Protein AF-A0A7H8KMH0-F1 (afdb_monomer)

pLDDT: mean 89.19, std 10.98, range [30.97, 98.19]

Structure (mmCIF, N/CA/C/O backbone):
data_AF-A0A7H8KMH0-F1
#
_entry.id   AF-A0A7H8KMH0-F1
#
loop_
_atom_site.group_PDB
_atom_site.id
_atom_site.type_symbol
_atom_site.label_atom_id
_atom_site.label_alt_id
_atom_site.label_comp_id
_atom_site.label_asym_id
_atom_site.label_entity_id
_atom_site.label_seq_id
_atom_site.pdbx_PDB_ins_code
_atom_site.Cartn_x
_atom_site.Cartn_y
_atom_site.Cartn_z
_atom_site.occupancy
_atom_site.B_iso_or_equiv
_atom_site.auth_seq_id
_atom_site.auth_comp_id
_atom_site.auth_asym_id
_atom_site.auth_atom_id
_atom_site.pdbx_PDB_model_num
ATOM 1 N N . MET A 1 1 ? -1.487 16.759 5.650 1.00 34.56 1 MET A N 1
ATOM 2 C CA . MET A 1 1 ? -1.874 15.356 5.926 1.00 34.56 1 MET A CA 1
ATOM 3 C C . MET A 1 1 ? -0.840 14.765 6.871 1.00 34.56 1 MET A C 1
ATOM 5 O O . MET A 1 1 ? 0.341 14.900 6.591 1.00 34.56 1 MET A O 1
ATOM 9 N N . THR A 1 2 ? -1.243 14.206 8.014 1.00 30.97 2 THR A N 1
ATOM 10 C CA . THR A 1 2 ? -0.294 13.802 9.066 1.00 30.97 2 THR A CA 1
ATOM 11 C C . THR A 1 2 ? 0.371 12.455 8.751 1.00 30.97 2 THR A C 1
ATOM 13 O O . THR A 1 2 ? -0.238 11.405 8.922 1.00 30.97 2 THR A O 1
ATOM 16 N N . VAL A 1 3 ? 1.571 12.529 8.169 1.00 46.72 3 VAL A N 1
ATOM 17 C CA . VAL A 1 3 ? 2.891 11.980 8.568 1.00 46.72 3 VAL A CA 1
ATOM 18 C C . VAL A 1 3 ? 2.982 10.603 9.256 1.00 46.72 3 VAL A C 1
ATOM 20 O O . VAL A 1 3 ? 3.969 10.344 9.879 1.00 46.72 3 VAL A O 1
ATOM 23 N N . ALA A 1 4 ? 2.009 9.711 9.213 1.00 51.84 4 ALA A N 1
ATOM 24 C CA . ALA A 1 4 ? 2.039 8.291 9.630 1.00 51.84 4 ALA A CA 1
ATOM 25 C C . ALA A 1 4 ? 0.595 8.044 9.962 1.00 51.84 4 ALA A C 1
ATOM 27 O O . ALA A 1 4 ? 0.084 8.704 10.863 1.00 51.84 4 ALA A O 1
ATOM 28 N N . GLN A 1 5 ? -0.091 7.183 9.214 1.00 68.06 5 GLN A N 1
ATOM 29 C CA . GLN A 1 5 ? -1.506 6.982 9.479 1.00 68.06 5 GLN A CA 1
ATOM 30 C C . GLN A 1 5 ? -1.624 6.406 10.896 1.00 68.06 5 GLN A C 1
ATOM 32 O O . GLN A 1 5 ? -1.230 5.256 11.099 1.00 68.06 5 GLN A O 1
ATOM 37 N N . PRO A 1 6 ? -2.119 7.174 11.889 1.00 79.50 6 PRO A N 1
ATOM 38 C CA . PRO A 1 6 ? -2.219 6.655 13.239 1.00 79.50 6 PRO A CA 1
ATOM 39 C C . PRO A 1 6 ? -3.122 5.429 13.200 1.00 79.50 6 PRO A C 1
ATOM 41 O O . PRO A 1 6 ? -4.088 5.408 12.428 1.00 79.50 6 PRO A O 1
ATOM 44 N N . VAL A 1 7 ? -2.846 4.437 14.048 1.00 87.69 7 VAL A N 1
ATOM 45 C CA . VAL A 1 7 ? -3.625 3.190 14.111 1.00 87.69 7 VAL A CA 1
ATOM 46 C C . VAL A 1 7 ? -5.135 3.444 14.092 1.00 87.69 7 VAL A C 1
ATOM 48 O O . VAL A 1 7 ? -5.866 2.798 13.347 1.00 87.69 7 VAL A O 1
ATOM 51 N N . GLY A 1 8 ? -5.596 4.470 14.813 1.00 90.19 8 GLY A N 1
ATOM 52 C CA . GLY A 1 8 ? -7.000 4.865 14.852 1.00 90.19 8 GLY A CA 1
ATOM 53 C C . GLY A 1 8 ? -7.567 5.357 13.515 1.00 90.19 8 GLY A C 1
ATOM 54 O O . GLY A 1 8 ? -8.682 4.988 13.149 1.00 90.19 8 GLY A O 1
ATOM 55 N N . VAL A 1 9 ? -6.798 6.128 12.739 1.00 89.88 9 VAL A N 1
ATOM 56 C CA . VAL A 1 9 ? -7.220 6.619 11.414 1.00 89.88 9 VAL A CA 1
ATOM 57 C C . VAL A 1 9 ? -7.298 5.470 10.415 1.00 89.88 9 VAL A C 1
ATOM 59 O O . VAL A 1 9 ? -8.208 5.443 9.585 1.00 89.88 9 VAL A O 1
ATOM 62 N N . TRP A 1 10 ? -6.362 4.523 10.487 1.00 93.25 10 TRP A N 1
ATOM 63 C CA . TRP A 1 10 ? -6.396 3.325 9.653 1.00 93.25 10 TRP A CA 1
ATOM 64 C C . TRP A 1 10 ? -7.580 2.422 10.009 1.00 93.25 10 TRP A C 1
ATOM 66 O O . TRP A 1 10 ? -8.384 2.112 9.132 1.00 93.25 10 TRP A O 1
ATOM 76 N N . LEU A 1 11 ? -7.781 2.110 11.293 1.00 95.25 11 LEU A N 1
ATOM 77 C CA . LEU A 1 11 ? -8.931 1.326 11.755 1.00 95.25 11 LEU A CA 1
ATOM 78 C C . LEU A 1 11 ? -10.268 1.974 11.368 1.00 95.25 11 LEU A C 1
ATOM 80 O O . LEU A 1 11 ? -11.196 1.279 10.955 1.00 95.25 11 LEU A O 1
ATOM 84 N N . ALA A 1 12 ? -10.364 3.305 11.424 1.00 94.94 12 ALA A N 1
ATOM 85 C CA . ALA A 1 12 ? -11.552 4.023 10.976 1.00 94.94 12 ALA A CA 1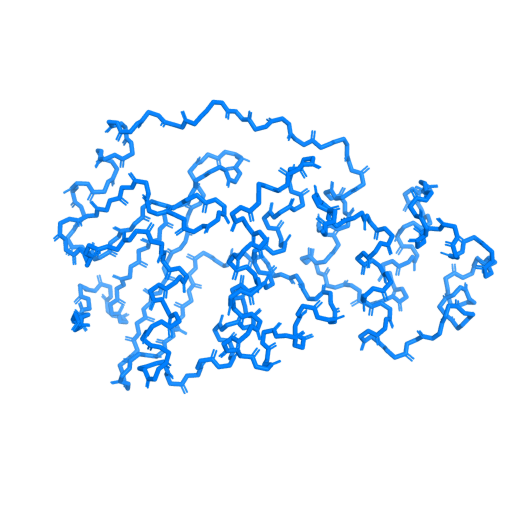
ATOM 86 C C . ALA A 1 12 ? -11.800 3.884 9.464 1.00 94.94 12 ALA A C 1
ATOM 88 O O . ALA A 1 12 ? -12.960 3.853 9.046 1.00 94.94 12 ALA A O 1
ATOM 89 N N . ALA A 1 13 ? -10.741 3.840 8.648 1.00 94.81 13 ALA A N 1
ATOM 90 C CA . ALA A 1 13 ? -10.837 3.613 7.206 1.00 94.81 13 ALA A CA 1
ATOM 91 C C . ALA A 1 13 ? -11.287 2.177 6.905 1.00 94.81 13 ALA A C 1
ATOM 93 O O . ALA A 1 13 ? -12.264 1.993 6.181 1.00 94.81 13 ALA A O 1
ATOM 94 N N . VAL A 1 14 ? -10.669 1.179 7.545 1.00 96.69 14 VAL A N 1
ATOM 95 C CA . VAL A 1 14 ? -11.042 -0.236 7.385 1.00 96.69 14 VAL A CA 1
ATOM 96 C C . VAL A 1 14 ? -12.486 -0.482 7.816 1.00 96.69 14 VAL A C 1
ATOM 98 O O . VAL A 1 14 ? -13.268 -1.065 7.069 1.00 96.69 14 VAL A O 1
ATOM 101 N N . ARG A 1 15 ? -12.899 0.044 8.977 1.00 97.19 15 ARG A N 1
ATOM 102 C CA . ARG A 1 15 ? -14.290 -0.056 9.443 1.00 97.19 15 ARG A CA 1
ATOM 103 C C . ARG A 1 15 ? -15.278 0.511 8.420 1.00 97.19 15 ARG A C 1
ATOM 105 O O . ARG A 1 15 ? -16.332 -0.081 8.193 1.00 97.19 15 ARG A O 1
ATOM 112 N N . ARG A 1 16 ? -14.963 1.675 7.840 1.00 96.12 16 ARG A N 1
ATOM 113 C CA . ARG A 1 16 ? -15.795 2.303 6.803 1.00 96.12 16 ARG A CA 1
ATOM 114 C C . ARG A 1 16 ? -15.836 1.458 5.532 1.00 96.12 16 ARG A C 1
ATOM 116 O O . ARG A 1 16 ? -16.923 1.273 4.999 1.00 96.12 16 ARG A O 1
ATOM 123 N N . GLY A 1 17 ? -14.700 0.904 5.105 1.00 94.00 17 GLY A N 1
ATOM 124 C CA . GLY A 1 17 ? -14.623 -0.041 3.988 1.00 94.00 17 GLY A CA 1
ATOM 125 C C . GLY A 1 17 ? -15.471 -1.298 4.207 1.00 94.00 17 GLY A C 1
ATOM 126 O O . GLY A 1 17 ? -16.116 -1.768 3.279 1.00 94.00 17 GLY A O 1
ATOM 127 N N . ALA A 1 18 ? -15.562 -1.775 5.451 1.00 94.19 18 ALA A N 1
ATOM 128 C CA . ALA A 1 18 ? -16.422 -2.891 5.847 1.00 94.19 18 ALA A CA 1
ATOM 129 C C . ALA A 1 18 ? -17.912 -2.514 6.026 1.00 94.19 18 ALA A C 1
ATOM 131 O O . ALA A 1 18 ? -18.717 -3.350 6.436 1.00 94.19 18 ALA A O 1
ATOM 132 N N . GLY A 1 19 ? -18.301 -1.253 5.792 1.00 95.56 19 GLY A N 1
ATOM 133 C CA . GLY A 1 19 ? -19.686 -0.790 5.943 1.00 95.56 19 GLY A CA 1
ATOM 134 C C . GLY A 1 19 ? -20.203 -0.780 7.389 1.00 95.56 19 GLY A C 1
ATOM 135 O O . GLY A 1 19 ? -21.412 -0.742 7.621 1.00 95.56 19 GLY A O 1
ATOM 136 N N . LEU A 1 20 ? -19.315 -0.820 8.388 1.00 96.69 20 LEU A N 1
ATOM 137 C CA . LEU A 1 20 ? -19.701 -0.889 9.797 1.00 96.69 20 LEU A CA 1
ATOM 138 C C . LEU A 1 20 ? -19.800 0.506 10.422 1.00 96.69 20 LEU A C 1
ATOM 140 O O . LEU A 1 20 ? -18.916 1.351 10.271 1.00 96.69 20 LEU A O 1
ATOM 144 N N . THR A 1 21 ? -20.835 0.744 11.226 1.00 97.19 21 THR A N 1
ATOM 145 C CA . THR A 1 21 ? -20.868 1.908 12.126 1.00 97.19 21 THR A CA 1
ATOM 146 C C . THR A 1 21 ? -20.001 1.649 13.362 1.00 97.19 21 THR A C 1
ATOM 148 O O . THR A 1 21 ? -19.762 0.495 13.727 1.00 97.19 21 THR A O 1
ATOM 151 N N . GLN A 1 22 ? -19.551 2.706 14.050 1.00 96.88 22 GLN A N 1
ATOM 152 C CA . GLN A 1 22 ? -18.791 2.557 15.303 1.00 96.88 22 GLN A CA 1
ATOM 153 C C . GLN A 1 22 ? -19.575 1.752 16.352 1.00 96.88 22 GLN A C 1
ATOM 155 O O . GLN A 1 22 ? -19.010 0.898 17.028 1.00 96.88 22 GLN A O 1
ATOM 160 N N . THR A 1 23 ? -20.888 1.973 16.461 1.00 97.56 23 THR A N 1
ATOM 161 C CA . THR A 1 23 ? -21.750 1.256 17.412 1.00 97.56 23 THR A CA 1
ATOM 162 C C . THR A 1 23 ? -21.847 -0.232 17.095 1.00 97.56 23 THR A C 1
ATOM 164 O O . THR A 1 23 ? -21.722 -1.058 17.999 1.00 97.56 23 THR A O 1
ATOM 167 N N . VAL A 1 24 ? -22.036 -0.592 15.820 1.00 98.00 24 VAL A N 1
ATOM 168 C CA . VAL A 1 24 ? -22.098 -2.000 15.402 1.00 98.00 24 VAL A CA 1
ATOM 169 C C . VAL A 1 24 ? -20.754 -2.688 15.634 1.00 98.00 24 VAL A C 1
ATOM 171 O O . VAL A 1 24 ? -20.733 -3.785 16.192 1.00 98.00 24 VAL A O 1
ATOM 174 N N . ALA A 1 25 ? -19.650 -2.037 15.265 1.00 97.69 25 ALA A N 1
ATOM 175 C CA . ALA A 1 25 ? -18.310 -2.579 15.445 1.00 97.69 25 ALA A CA 1
ATOM 176 C C . ALA A 1 25 ? -17.961 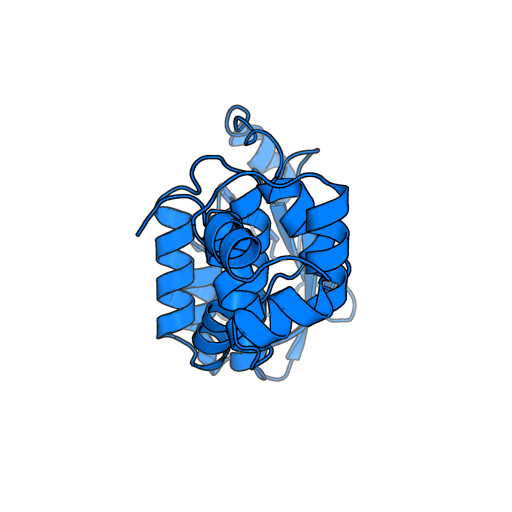-2.767 16.934 1.00 97.69 25 ALA A C 1
ATOM 178 O O . ALA A 1 25 ? -17.551 -3.853 17.336 1.00 97.69 25 ALA A O 1
ATOM 179 N N . ALA A 1 26 ? -18.243 -1.769 17.781 1.00 97.88 26 ALA A N 1
ATOM 180 C CA . ALA A 1 26 ? -18.041 -1.852 19.228 1.00 97.88 26 ALA A CA 1
ATOM 181 C C . ALA A 1 26 ? -18.820 -3.013 19.863 1.00 97.88 26 ALA A C 1
ATOM 183 O O . ALA A 1 26 ? -18.256 -3.795 20.628 1.00 97.88 26 ALA A O 1
ATOM 184 N N . ARG A 1 27 ? -20.100 -3.166 19.493 1.00 98.06 27 ARG A N 1
ATOM 185 C CA . ARG A 1 27 ? -20.947 -4.265 19.972 1.00 98.06 27 ARG A CA 1
ATOM 186 C C . ARG A 1 27 ? -20.375 -5.627 19.581 1.00 98.06 27 ARG A C 1
ATOM 188 O O . ARG A 1 27 ? -20.293 -6.500 20.437 1.00 98.06 27 ARG A O 1
ATOM 195 N N . ARG A 1 28 ? -19.961 -5.806 18.320 1.00 98.06 28 ARG A N 1
ATOM 196 C CA . ARG A 1 28 ? -19.343 -7.061 17.847 1.00 98.06 28 ARG A CA 1
ATOM 197 C C . ARG A 1 28 ? -18.015 -7.342 18.552 1.00 98.06 28 ARG A C 1
ATOM 199 O O . ARG A 1 28 ? -17.754 -8.478 18.921 1.00 98.06 28 ARG A O 1
ATOM 206 N N . ALA A 1 29 ? -17.230 -6.300 18.824 1.00 96.81 29 ALA A N 1
ATOM 207 C CA . ALA A 1 29 ? -15.966 -6.415 19.549 1.00 96.81 29 ALA A CA 1
ATOM 208 C C . ALA A 1 29 ? -16.168 -6.595 21.060 1.00 96.81 29 ALA A C 1
ATOM 210 O O . ALA A 1 29 ? -15.191 -6.748 21.790 1.00 96.81 29 ALA A O 1
ATOM 211 N N . GLY A 1 30 ? -17.414 -6.547 21.549 1.00 97.44 30 GLY A N 1
ATOM 212 C CA . GLY A 1 30 ? -17.763 -6.594 22.965 1.00 97.44 30 GLY A CA 1
ATOM 213 C C . GLY A 1 30 ? -17.027 -5.538 23.792 1.00 97.44 30 GLY A C 1
ATOM 214 O O . GLY A 1 30 ? -16.473 -5.863 24.847 1.00 97.44 30 GLY A O 1
ATOM 215 N N . ILE A 1 31 ? -16.995 -4.301 23.284 1.00 97.44 31 ILE A N 1
ATOM 216 C CA . ILE A 1 31 ? -16.507 -3.095 23.965 1.00 97.44 31 ILE A CA 1
ATOM 217 C C . ILE A 1 31 ? -17.549 -1.972 23.868 1.00 97.44 31 ILE A C 1
ATOM 219 O O . ILE A 1 31 ? -18.501 -2.042 23.093 1.00 97.44 31 ILE A O 1
ATOM 223 N N . THR A 1 32 ? -17.383 -0.905 24.650 1.00 97.31 32 THR A N 1
ATOM 224 C CA . THR A 1 32 ? -18.293 0.249 24.585 1.00 97.31 32 THR A CA 1
ATOM 225 C C . THR A 1 32 ? -18.033 1.093 23.335 1.00 97.31 32 THR A C 1
ATOM 227 O O . THR A 1 32 ? -16.900 1.187 22.861 1.00 97.31 32 THR A O 1
ATOM 230 N N . SER A 1 33 ? -19.054 1.787 22.821 1.00 96.38 33 SER A N 1
ATOM 231 C CA . SER A 1 33 ? -18.876 2.719 21.693 1.00 96.38 33 SER A CA 1
ATOM 232 C C . SER A 1 33 ? -17.874 3.835 22.013 1.00 96.38 33 SER A C 1
ATOM 234 O O . SER A 1 33 ? -17.102 4.228 21.145 1.00 96.38 33 SER A O 1
ATOM 236 N N . ARG A 1 34 ? -17.807 4.279 23.279 1.00 96.38 34 ARG A N 1
ATOM 237 C CA . ARG A 1 34 ? -16.789 5.228 23.760 1.00 96.38 34 ARG A CA 1
ATOM 238 C C . ARG A 1 34 ? -15.374 4.646 23.679 1.00 96.38 34 ARG A C 1
ATOM 240 O O . ARG A 1 34 ? -14.451 5.369 23.319 1.00 96.38 34 ARG A O 1
ATOM 247 N N . ALA A 1 35 ? -15.195 3.365 24.010 1.00 95.19 35 ALA A N 1
ATOM 248 C CA . ALA A 1 35 ? -13.904 2.693 23.873 1.00 95.19 35 ALA A CA 1
ATOM 249 C C . ALA A 1 35 ? -13.491 2.587 22.397 1.00 95.19 35 ALA A C 1
ATOM 251 O O . ALA A 1 35 ? -12.362 2.932 22.067 1.00 95.19 35 ALA A O 1
ATOM 252 N N . TRP A 1 36 ? -14.415 2.213 21.506 1.00 97.00 36 TRP A N 1
ATOM 253 C CA . TRP A 1 36 ? -14.159 2.185 20.062 1.00 97.00 36 TRP A CA 1
ATOM 254 C C . TRP A 1 36 ? -13.770 3.565 19.511 1.00 97.00 36 TRP A C 1
ATOM 256 O O . TRP A 1 36 ? -12.759 3.705 18.829 1.00 97.00 36 TRP A O 1
ATOM 266 N N . GLN A 1 37 ? -14.532 4.607 19.853 1.00 95.75 37 GLN A N 1
ATOM 267 C CA . GLN A 1 37 ? -14.236 5.980 19.439 1.00 95.75 37 GLN A CA 1
ATOM 268 C C . GLN A 1 37 ? -12.862 6.445 19.940 1.00 95.75 37 GLN A C 1
ATOM 270 O O . GLN A 1 37 ? -12.133 7.106 19.207 1.00 95.75 37 GLN A O 1
ATOM 275 N N . ALA A 1 38 ? -12.487 6.085 21.172 1.00 94.50 38 ALA A N 1
ATOM 276 C CA . ALA A 1 38 ? -11.173 6.412 21.715 1.00 94.50 38 ALA A CA 1
ATOM 277 C C . ALA A 1 38 ? -10.037 5.739 20.927 1.00 94.50 38 ALA A C 1
ATOM 279 O O . ALA A 1 38 ? -9.017 6.384 20.693 1.00 94.50 38 ALA A O 1
ATOM 280 N N . ILE A 1 39 ? -10.222 4.487 20.490 1.00 94.44 39 ILE A N 1
ATOM 281 C CA . ILE A 1 39 ? -9.262 3.776 19.631 1.00 94.44 39 ILE A CA 1
ATOM 282 C C . ILE A 1 39 ? -9.102 4.504 18.294 1.00 94.44 39 ILE A C 1
ATOM 284 O O . ILE A 1 39 ? -7.980 4.799 17.892 1.00 94.44 39 ILE A O 1
ATOM 288 N N . GLU A 1 40 ? -10.207 4.863 17.631 1.00 94.75 40 GLU A N 1
ATOM 289 C CA . GLU A 1 40 ? -10.154 5.614 16.364 1.00 94.75 40 GLU A CA 1
ATOM 290 C C . GLU A 1 40 ? -9.526 7.007 16.522 1.00 94.75 40 GLU A C 1
ATOM 292 O O . GLU A 1 40 ? -8.865 7.493 15.607 1.00 94.75 40 GLU A O 1
ATOM 297 N N . ALA A 1 41 ? -9.661 7.623 17.698 1.00 91.50 41 ALA A N 1
ATOM 298 C CA . ALA A 1 41 ? -8.996 8.877 18.050 1.00 91.50 41 ALA A CA 1
ATOM 299 C C . ALA A 1 41 ? -7.502 8.712 18.407 1.00 91.50 41 ALA A C 1
ATOM 301 O O . ALA A 1 41 ? -6.845 9.694 18.742 1.00 91.50 41 ALA A O 1
ATOM 302 N N . GLY A 1 42 ? -6.958 7.491 18.351 1.00 88.38 42 GLY A N 1
ATOM 303 C CA . GLY A 1 42 ? -5.540 7.209 18.582 1.00 88.38 42 GLY A CA 1
ATOM 304 C C . GLY A 1 42 ? -5.173 6.891 20.031 1.00 88.38 42 GLY A C 1
ATOM 305 O O . GLY A 1 42 ? -3.988 6.827 20.355 1.00 88.38 42 GLY A O 1
ATOM 306 N N . ARG A 1 43 ? -6.148 6.666 20.924 1.00 90.25 43 ARG A N 1
ATOM 307 C CA . ARG A 1 43 ? -5.832 6.157 22.265 1.00 90.25 43 ARG A CA 1
ATOM 308 C C . ARG A 1 43 ? -5.358 4.716 22.170 1.00 90.25 43 ARG A C 1
ATOM 310 O O . ARG A 1 43 ? -5.998 3.889 21.523 1.00 90.25 43 ARG A O 1
ATOM 317 N N . GLN A 1 44 ? -4.270 4.419 22.872 1.00 87.19 44 GLN A N 1
ATOM 318 C CA . GLN A 1 44 ? -3.751 3.062 22.951 1.00 87.19 44 GLN A CA 1
ATOM 319 C C . GLN A 1 44 ? -4.786 2.108 23.553 1.00 87.19 44 GLN A C 1
ATOM 321 O O . GLN A 1 44 ? -5.507 2.446 24.497 1.00 87.19 44 GLN A O 1
ATOM 326 N N . ALA A 1 45 ? -4.834 0.903 22.997 1.00 90.31 45 ALA A N 1
ATOM 327 C CA . ALA A 1 45 ? -5.654 -0.196 23.473 1.00 90.31 45 ALA A CA 1
ATOM 328 C C . ALA A 1 45 ? -4.772 -1.393 23.818 1.00 90.31 45 ALA A C 1
ATOM 330 O O . ALA A 1 45 ? -3.675 -1.551 23.288 1.00 90.31 45 ALA A O 1
ATOM 331 N N . SER A 1 46 ? -5.266 -2.253 24.708 1.00 91.88 46 SER A N 1
ATOM 332 C CA . SER A 1 46 ? -4.555 -3.483 25.045 1.00 91.88 46 SER A CA 1
ATOM 333 C C . SER A 1 46 ? -4.476 -4.430 23.837 1.00 91.88 46 SER A C 1
ATOM 335 O O . SER A 1 46 ? -5.416 -4.458 23.034 1.00 91.88 46 SER A O 1
ATOM 337 N N . PRO A 1 47 ? -3.439 -5.286 23.740 1.00 91.75 47 PRO A N 1
ATOM 338 C CA . PRO A 1 47 ? -3.320 -6.272 22.661 1.00 91.75 47 PRO A CA 1
ATOM 339 C C . PRO A 1 47 ? -4.563 -7.159 22.514 1.00 91.75 47 PRO A C 1
ATOM 341 O O . PRO A 1 47 ? -5.035 -7.403 21.410 1.00 91.75 47 PRO A O 1
ATOM 344 N N . ARG A 1 48 ? -5.173 -7.559 23.639 1.00 93.75 48 ARG A N 1
ATOM 345 C CA . ARG A 1 48 ? -6.428 -8.327 23.645 1.00 93.75 48 ARG A CA 1
ATOM 346 C C . ARG A 1 48 ? -7.591 -7.559 23.012 1.00 93.75 48 ARG A C 1
ATOM 348 O O . ARG A 1 48 ? -8.426 -8.157 22.345 1.00 93.75 48 ARG A O 1
ATOM 355 N N . THR A 1 49 ? -7.673 -6.248 23.234 1.00 95.25 49 THR A N 1
ATOM 356 C CA . THR A 1 49 ? -8.700 -5.409 22.600 1.00 95.25 49 THR A CA 1
ATOM 357 C C . THR A 1 49 ? -8.444 -5.287 21.101 1.00 95.25 49 THR A C 1
ATOM 359 O O . THR A 1 49 ? -9.381 -5.428 20.324 1.00 95.25 49 THR A O 1
ATOM 362 N N . LEU A 1 50 ? -7.187 -5.087 20.692 1.00 94.25 50 LEU A N 1
ATOM 363 C CA . LEU A 1 50 ? -6.814 -5.005 19.278 1.00 94.25 50 LEU A CA 1
ATOM 364 C C . LEU A 1 50 ? -7.064 -6.318 18.524 1.00 94.25 50 LEU A C 1
ATOM 366 O O . LEU A 1 50 ? -7.537 -6.266 17.395 1.00 94.25 50 LEU A O 1
ATOM 370 N N . ALA A 1 51 ? -6.854 -7.476 19.155 1.00 95.12 51 ALA A N 1
ATOM 371 C CA . ALA A 1 51 ? -7.199 -8.774 18.571 1.00 95.12 51 ALA A CA 1
ATOM 372 C C . ALA A 1 51 ? -8.707 -8.893 18.274 1.00 95.12 51 ALA A C 1
ATOM 374 O O . ALA A 1 51 ? -9.093 -9.238 17.164 1.00 95.12 51 ALA A O 1
ATOM 375 N N . ARG A 1 52 ? -9.572 -8.496 19.219 1.00 96.56 52 ARG A N 1
ATOM 376 C CA . ARG A 1 52 ? -11.036 -8.482 19.008 1.00 96.56 52 ARG A CA 1
ATOM 377 C C . ARG A 1 52 ? -11.452 -7.494 17.918 1.00 96.56 52 ARG A C 1
ATOM 379 O O . ARG A 1 52 ? -12.384 -7.755 17.169 1.00 96.56 52 ARG A O 1
ATOM 386 N N . VAL A 1 53 ? -10.783 -6.341 17.839 1.00 96.06 53 VAL A N 1
ATOM 387 C CA . VAL A 1 53 ? -11.002 -5.370 16.756 1.00 96.06 53 VAL A CA 1
ATOM 388 C C . VAL A 1 53 ? -10.614 -5.979 15.408 1.00 96.06 53 VAL A C 1
ATOM 390 O O . VAL A 1 53 ? -11.376 -5.839 14.457 1.00 96.06 53 VAL A O 1
ATOM 393 N N . ALA A 1 54 ? -9.479 -6.677 15.338 1.00 96.12 54 ALA A N 1
ATOM 394 C CA . ALA A 1 54 ? -9.021 -7.343 14.125 1.00 96.12 54 ALA A CA 1
ATOM 395 C C . ALA A 1 54 ? -10.016 -8.406 13.635 1.00 96.12 54 ALA A C 1
ATOM 397 O O . ALA A 1 54 ? -10.374 -8.406 12.463 1.00 96.12 54 ALA A O 1
ATOM 398 N N . GLU A 1 55 ? -10.527 -9.241 14.543 1.00 96.56 55 GLU A N 1
ATOM 399 C CA . GLU A 1 55 ? -11.557 -10.245 14.238 1.00 96.56 55 GLU A CA 1
ATOM 400 C C . GLU A 1 55 ? -12.850 -9.607 13.705 1.00 96.56 55 GLU A C 1
ATOM 402 O O . GLU A 1 55 ? -13.425 -10.064 12.724 1.00 96.56 55 GLU A O 1
ATOM 407 N N . VAL A 1 56 ? -13.316 -8.517 14.323 1.00 97.00 56 VAL A N 1
ATOM 408 C CA . VAL A 1 56 ? -14.567 -7.846 13.921 1.00 97.00 56 VAL A CA 1
ATOM 409 C C . VAL A 1 56 ? -14.475 -7.163 12.566 1.00 97.00 56 VAL A C 1
ATOM 411 O O . VAL A 1 56 ? -15.488 -7.038 11.874 1.00 97.00 56 VAL A O 1
ATOM 414 N N . LEU A 1 57 ? -13.285 -6.675 12.230 1.00 96.56 57 LEU A N 1
ATOM 415 C CA . LEU A 1 57 ? -12.994 -6.057 10.944 1.00 96.56 57 LEU A CA 1
ATOM 416 C C . LEU A 1 57 ? -12.597 -7.079 9.875 1.00 96.56 57 LEU A C 1
ATOM 418 O O . LEU A 1 57 ? -12.336 -6.657 8.754 1.00 96.56 57 LEU A O 1
ATOM 422 N N . ASP A 1 58 ? -12.568 -8.372 10.218 1.00 95.81 58 ASP A N 1
ATOM 423 C CA . ASP A 1 58 ? -12.153 -9.464 9.334 1.00 95.81 58 ASP A CA 1
ATOM 424 C C . ASP A 1 58 ? -10.791 -9.182 8.679 1.00 95.81 58 ASP A C 1
ATOM 426 O O . ASP A 1 58 ? -10.614 -9.248 7.463 1.00 95.81 58 ASP A O 1
ATOM 430 N N . LEU A 1 59 ? -9.825 -8.752 9.501 1.00 96.62 59 LEU A N 1
ATOM 431 C CA . LEU A 1 59 ? -8.497 -8.401 9.011 1.00 96.62 59 LEU A CA 1
ATOM 432 C C . LEU A 1 59 ? -7.763 -9.648 8.517 1.00 96.62 59 LEU A C 1
ATOM 434 O O . LEU A 1 59 ? -7.533 -10.589 9.278 1.00 96.62 59 LEU A O 1
ATOM 438 N N . ASP A 1 60 ? -7.303 -9.601 7.269 1.00 95.12 60 ASP A N 1
ATOM 439 C CA . ASP A 1 60 ? -6.397 -10.610 6.737 1.00 95.12 60 ASP A CA 1
ATOM 440 C C . ASP A 1 60 ? -5.016 -10.571 7.423 1.00 95.12 60 ASP A C 1
ATOM 442 O O . ASP A 1 60 ? -4.679 -9.685 8.218 1.00 95.12 60 ASP A O 1
ATOM 44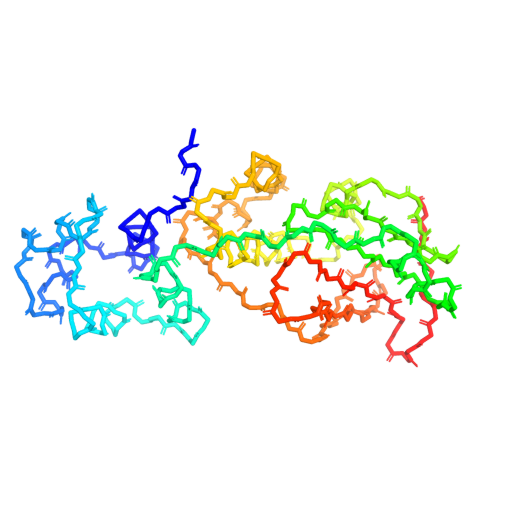6 N N . ALA A 1 61 ? -4.172 -11.549 7.096 1.00 94.00 61 ALA A N 1
ATOM 447 C CA . ALA A 1 61 ? -2.853 -11.675 7.702 1.00 94.00 61 ALA A CA 1
ATOM 448 C C . ALA A 1 61 ? -1.945 -10.447 7.463 1.00 94.00 61 ALA A C 1
ATOM 450 O O . ALA A 1 61 ? -1.144 -10.108 8.340 1.00 94.00 61 ALA A O 1
ATOM 451 N N . ALA A 1 62 ? -2.057 -9.773 6.312 1.00 93.88 62 ALA A N 1
ATOM 452 C CA . ALA A 1 62 ? -1.268 -8.579 6.004 1.00 93.88 62 ALA A CA 1
ATOM 453 C C . ALA A 1 62 ? -1.752 -7.378 6.831 1.00 93.88 62 ALA A C 1
ATOM 455 O O . ALA A 1 62 ? -0.943 -6.659 7.427 1.00 93.88 62 ALA A O 1
ATOM 456 N N . ALA A 1 63 ? -3.068 -7.207 6.954 1.00 95.44 63 ALA A N 1
ATOM 457 C CA . ALA A 1 63 ? -3.696 -6.187 7.780 1.00 95.44 63 ALA A CA 1
ATOM 458 C C . ALA A 1 63 ? -3.423 -6.399 9.279 1.00 95.44 63 ALA A C 1
ATOM 460 O O . ALA A 1 63 ? -3.155 -5.431 9.991 1.00 95.44 63 ALA A O 1
ATOM 461 N N . VAL A 1 64 ? -3.392 -7.644 9.768 1.00 95.06 64 VAL A N 1
ATOM 462 C CA . VAL A 1 64 ? -2.986 -7.956 11.152 1.00 95.06 64 VAL A CA 1
ATOM 463 C C . VAL A 1 64 ? -1.518 -7.591 11.396 1.00 95.06 64 VAL A C 1
ATOM 465 O O . VAL A 1 64 ? -1.213 -6.917 12.382 1.00 95.06 64 VAL A O 1
ATOM 468 N N . ARG A 1 65 ? -0.599 -7.953 10.486 1.00 91.88 65 ARG A N 1
ATOM 469 C CA . ARG A 1 65 ? 0.816 -7.533 10.570 1.00 91.88 65 ARG A CA 1
ATOM 470 C C . ARG A 1 65 ? 0.974 -6.017 10.519 1.00 91.88 65 ARG A C 1
ATOM 472 O O . ARG A 1 65 ? 1.878 -5.461 11.139 1.00 91.88 65 ARG A O 1
ATOM 479 N N . HIS A 1 66 ? 0.139 -5.335 9.745 1.00 92.25 66 HIS A N 1
ATOM 480 C CA . HIS A 1 66 ? 0.132 -3.880 9.678 1.00 92.25 66 HIS A CA 1
ATOM 481 C C . HIS A 1 66 ? -0.352 -3.250 10.987 1.00 92.25 66 HIS A C 1
ATOM 483 O O . HIS A 1 66 ? 0.305 -2.346 11.498 1.00 92.25 66 HIS A O 1
ATOM 489 N N . LEU A 1 67 ? -1.434 -3.768 11.575 1.00 92.94 67 LEU A N 1
ATOM 490 C CA . LEU A 1 67 ? -1.938 -3.335 12.879 1.00 92.94 67 LEU A CA 1
ATOM 491 C C . LEU A 1 67 ? -0.887 -3.504 13.983 1.00 92.94 67 LEU A C 1
ATOM 493 O O . LEU A 1 67 ? -0.678 -2.591 14.783 1.00 92.94 67 LEU A O 1
ATOM 497 N N . ASP A 1 68 ? -0.215 -4.654 14.016 1.00 90.44 68 ASP A N 1
ATOM 498 C CA . ASP A 1 68 ? 0.871 -4.919 14.961 1.00 90.44 68 ASP A CA 1
ATOM 499 C C . ASP A 1 68 ? 2.018 -3.911 14.790 1.00 90.44 68 ASP A C 1
ATOM 501 O O . ASP A 1 68 ? 2.440 -3.295 15.767 1.00 90.44 68 ASP A O 1
ATOM 505 N N . ARG A 1 69 ? 2.451 -3.638 13.549 1.00 88.12 69 ARG A N 1
ATOM 506 C CA . ARG A 1 69 ? 3.473 -2.615 13.262 1.00 88.12 69 ARG A CA 1
ATOM 507 C C . ARG A 1 69 ? 3.062 -1.221 13.737 1.00 88.12 69 ARG A C 1
ATOM 509 O O . ARG A 1 69 ? 3.840 -0.577 14.430 1.00 88.12 69 ARG A O 1
ATOM 516 N N . LEU A 1 70 ? 1.833 -0.789 13.448 1.00 87.19 70 LEU A N 1
ATOM 517 C CA . LEU A 1 70 ? 1.30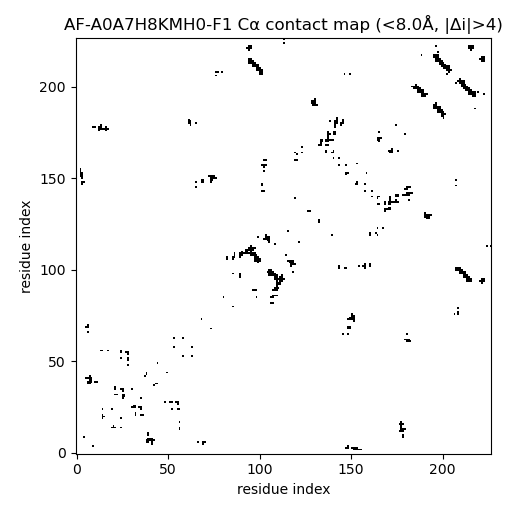7 0.509 13.898 1.00 87.19 70 LEU A CA 1
ATOM 518 C C . LEU A 1 70 ? 1.169 0.624 15.426 1.00 87.19 70 LEU A C 1
ATOM 520 O O . LEU A 1 70 ? 1.050 1.731 15.949 1.00 87.19 70 LEU A O 1
ATOM 524 N N . SER A 1 71 ? 1.146 -0.505 16.137 1.00 83.75 71 SER A N 1
ATOM 525 C CA . SER A 1 71 ? 1.016 -0.553 17.598 1.00 83.75 71 SER A CA 1
ATOM 526 C C . SER A 1 71 ? 2.367 -0.568 18.321 1.00 83.75 71 SER A C 1
ATOM 528 O O . SER A 1 71 ? 2.407 -0.436 19.546 1.00 83.75 71 SER A O 1
ATOM 530 N N . ARG A 1 72 ? 3.473 -0.734 17.588 1.00 81.00 72 ARG A N 1
ATOM 531 C CA . ARG A 1 72 ? 4.837 -0.733 18.125 1.00 81.00 72 ARG A CA 1
ATOM 532 C C . ARG A 1 72 ? 5.432 0.679 18.085 1.00 81.00 72 ARG A C 1
ATOM 534 O O . ARG A 1 72 ? 4.989 1.509 17.290 1.00 81.00 72 ARG A O 1
ATOM 541 N N . PRO A 1 73 ? 6.444 0.975 18.924 1.00 74.50 73 PRO A N 1
ATOM 542 C CA . PRO A 1 73 ? 7.243 2.178 18.754 1.00 74.50 73 PRO A CA 1
ATOM 543 C C . PRO A 1 73 ? 7.769 2.235 17.319 1.00 74.50 73 PRO A C 1
ATOM 545 O O . PRO A 1 73 ? 8.201 1.202 16.795 1.00 74.50 73 PRO A O 1
ATOM 548 N N . PRO A 1 74 ? 7.715 3.404 16.674 1.00 68.50 74 PRO A N 1
ATOM 549 C CA . PRO A 1 74 ? 8.092 3.490 15.283 1.00 68.50 74 PRO A CA 1
ATOM 550 C C . PRO A 1 74 ? 9.572 3.172 15.091 1.00 68.50 74 PRO A C 1
ATOM 552 O O . PRO A 1 74 ? 10.415 3.516 15.923 1.00 68.50 74 PRO A O 1
ATOM 555 N N . TYR A 1 75 ? 9.881 2.532 13.968 1.00 68.00 75 TYR A N 1
ATOM 556 C CA . TYR A 1 75 ? 11.246 2.187 13.617 1.00 68.00 75 TYR A CA 1
ATOM 557 C C . TYR A 1 75 ? 12.026 3.460 13.267 1.00 68.00 75 TYR A C 1
ATOM 559 O O . TYR A 1 75 ? 11.596 4.261 12.429 1.00 68.00 75 TYR A O 1
ATOM 567 N N . ALA A 1 76 ? 13.177 3.649 13.913 1.00 67.25 76 ALA A N 1
ATOM 568 C CA . ALA A 1 76 ? 14.166 4.615 13.461 1.00 67.25 76 ALA A CA 1
ATOM 569 C C . ALA A 1 76 ? 14.847 4.026 12.224 1.00 67.25 76 ALA A C 1
ATOM 571 O O . ALA A 1 76 ? 15.504 2.990 12.321 1.00 67.25 76 ALA A O 1
ATOM 572 N N . ALA A 1 77 ? 14.651 4.660 11.068 1.00 65.44 77 ALA A N 1
ATOM 573 C CA . ALA A 1 77 ? 15.285 4.214 9.838 1.00 65.44 77 ALA A CA 1
ATOM 574 C C . ALA A 1 77 ? 16.817 4.191 10.018 1.00 65.44 77 ALA A C 1
ATOM 576 O O . ALA A 1 77 ? 17.371 5.154 10.562 1.00 65.44 77 ALA A O 1
ATOM 577 N N . PRO A 1 78 ? 17.509 3.125 9.584 1.00 66.06 78 PRO A N 1
ATOM 578 C CA . PRO A 1 78 ? 18.958 3.111 9.538 1.00 66.06 78 PRO A CA 1
ATOM 579 C C . PRO A 1 78 ? 19.457 4.148 8.533 1.00 66.06 78 PRO A C 1
ATOM 581 O O . PRO A 1 78 ? 18.693 4.712 7.743 1.00 66.06 78 PRO A O 1
ATOM 584 N N . ALA A 1 79 ? 20.763 4.407 8.577 1.00 70.19 79 ALA A N 1
ATOM 585 C CA . ALA A 1 79 ? 21.401 5.233 7.567 1.00 70.19 79 ALA A CA 1
ATOM 586 C C . ALA A 1 79 ? 21.102 4.666 6.166 1.00 70.19 79 ALA A C 1
ATOM 588 O O . ALA A 1 79 ? 21.078 3.442 6.004 1.00 70.19 79 ALA A O 1
ATOM 589 N N . PRO A 1 80 ? 20.869 5.532 5.164 1.00 69.25 80 PRO A N 1
ATOM 590 C CA . PRO A 1 80 ? 20.657 5.073 3.804 1.00 69.25 80 PRO A CA 1
ATOM 591 C C . PRO A 1 80 ? 21.858 4.230 3.342 1.00 69.25 80 PRO A C 1
ATOM 593 O O . PRO A 1 80 ? 22.999 4.566 3.677 1.00 69.25 80 PRO A O 1
ATOM 596 N N . PRO A 1 81 ? 21.615 3.135 2.604 1.00 75.00 81 PRO A N 1
ATOM 597 C CA . PRO A 1 81 ? 22.683 2.269 2.122 1.00 75.00 81 PRO A CA 1
ATOM 598 C C . PRO A 1 81 ? 23.653 3.024 1.204 1.00 75.00 81 PRO A C 1
ATOM 600 O O . PRO A 1 81 ? 23.263 3.962 0.508 1.00 75.00 81 PRO A O 1
ATOM 603 N N . ASP A 1 82 ? 24.920 2.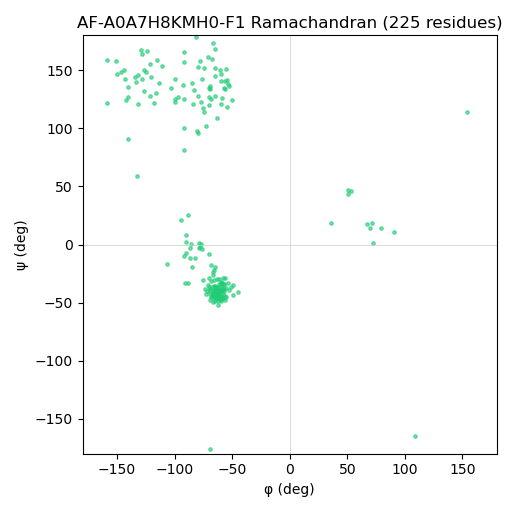599 1.196 1.00 84.00 82 ASP A N 1
ATOM 604 C CA . ASP A 1 82 ? 25.963 3.187 0.350 1.00 84.00 82 ASP A CA 1
ATOM 605 C C . ASP A 1 82 ? 25.578 3.060 -1.141 1.00 84.00 82 ASP A C 1
ATOM 607 O O . ASP A 1 82 ? 25.404 1.937 -1.633 1.00 84.00 82 ASP A O 1
ATOM 611 N N . PRO A 1 83 ? 25.468 4.174 -1.894 1.00 84.50 83 PRO A N 1
ATOM 612 C CA . PRO A 1 83 ? 25.154 4.147 -3.322 1.00 84.50 83 PRO A CA 1
ATOM 613 C C . PRO A 1 83 ? 26.083 3.250 -4.151 1.00 84.50 83 PRO A C 1
ATOM 615 O O . PRO A 1 83 ? 25.638 2.642 -5.133 1.00 84.50 83 PRO A O 1
ATOM 618 N N . ALA A 1 84 ? 27.360 3.137 -3.768 1.00 86.25 84 ALA A N 1
ATOM 619 C CA . ALA A 1 84 ? 28.308 2.261 -4.452 1.00 86.25 84 ALA A CA 1
ATOM 620 C C . ALA A 1 84 ? 27.926 0.784 -4.273 1.00 86.25 84 ALA A C 1
ATOM 622 O O . ALA A 1 84 ? 27.922 0.024 -5.244 1.00 86.25 84 ALA A O 1
ATOM 623 N N . GLN A 1 85 ? 27.528 0.396 -3.058 1.00 86.56 85 GLN A N 1
ATOM 624 C CA . GLN A 1 85 ? 27.053 -0.952 -2.760 1.00 86.56 85 GLN A CA 1
ATOM 625 C C . GLN A 1 85 ? 25.764 -1.266 -3.528 1.00 86.56 85 GLN A C 1
ATOM 627 O O . GLN A 1 85 ? 25.680 -2.313 -4.166 1.00 86.56 85 GLN A O 1
ATOM 632 N N . LEU A 1 86 ? 24.790 -0.348 -3.537 1.00 89.25 86 LEU A N 1
ATOM 633 C CA . LEU A 1 86 ? 23.546 -0.532 -4.295 1.00 89.25 86 LEU A CA 1
ATOM 634 C C . LEU A 1 86 ? 23.809 -0.721 -5.792 1.00 89.25 86 LEU A C 1
ATOM 636 O O . LEU A 1 86 ? 23.193 -1.571 -6.430 1.00 89.25 86 LEU A O 1
ATOM 640 N N . SER A 1 87 ? 24.754 0.042 -6.342 1.00 87.88 87 SER A N 1
ATOM 641 C CA . SER A 1 87 ? 25.127 -0.061 -7.754 1.00 87.88 87 SER A CA 1
ATOM 642 C C . SER A 1 87 ? 25.777 -1.400 -8.081 1.00 87.88 87 SER A C 1
ATOM 644 O O . SER A 1 87 ? 25.436 -2.020 -9.091 1.00 87.88 87 SER A O 1
ATOM 646 N N . GLN A 1 88 ? 26.643 -1.914 -7.206 1.00 88.69 88 GLN A N 1
ATOM 647 C CA . GLN A 1 88 ? 27.243 -3.239 -7.383 1.00 88.69 88 GLN A CA 1
ATOM 648 C C . GLN A 1 88 ? 26.192 -4.359 -7.431 1.00 88.69 88 GLN A C 1
ATOM 650 O O . GLN A 1 88 ? 26.374 -5.319 -8.177 1.00 88.69 88 GLN A O 1
ATOM 655 N N . MET A 1 89 ? 25.075 -4.225 -6.706 1.00 88.12 89 MET A N 1
ATOM 656 C CA . MET A 1 89 ? 24.014 -5.242 -6.672 1.00 88.12 89 MET A CA 1
ATOM 657 C C . MET A 1 89 ? 23.293 -5.420 -8.011 1.00 88.12 89 MET A C 1
ATOM 659 O O . MET A 1 89 ? 22.836 -6.520 -8.313 1.00 88.12 89 MET A O 1
ATOM 663 N N . VAL A 1 90 ? 23.189 -4.357 -8.811 1.00 92.12 90 VAL A N 1
ATOM 664 C CA . VAL A 1 90 ? 22.441 -4.372 -10.080 1.00 92.12 90 VAL A CA 1
ATOM 665 C C . VAL A 1 90 ? 23.329 -4.369 -11.322 1.00 92.12 90 VAL A C 1
ATOM 667 O O . VAL A 1 90 ? 22.862 -4.750 -12.392 1.00 92.12 90 VAL A O 1
ATOM 670 N N . THR A 1 91 ? 24.612 -4.008 -11.198 1.00 89.38 91 THR A N 1
ATOM 671 C CA . THR A 1 91 ? 25.545 -3.892 -12.339 1.00 89.38 91 THR A CA 1
ATOM 672 C C . THR A 1 91 ? 25.674 -5.187 -13.153 1.00 89.38 91 THR A C 1
ATOM 674 O O . THR A 1 91 ? 25.838 -5.131 -14.368 1.00 89.38 91 THR A O 1
ATOM 677 N N . GLY A 1 92 ? 25.591 -6.357 -12.509 1.00 87.75 92 GLY A N 1
ATOM 678 C CA . GLY A 1 92 ? 25.730 -7.657 -13.179 1.00 87.75 92 GLY A CA 1
ATOM 679 C C . GLY A 1 92 ? 24.438 -8.232 -13.769 1.00 87.75 92 GLY A C 1
ATOM 680 O O . GLY A 1 92 ? 24.472 -9.308 -14.364 1.00 87.75 92 GLY A O 1
ATOM 681 N N . LEU A 1 93 ? 23.294 -7.568 -13.584 1.00 91.31 93 LEU A N 1
ATOM 682 C CA . LEU A 1 93 ? 22.001 -8.096 -14.010 1.00 91.31 93 LEU A CA 1
ATOM 683 C C . LEU A 1 93 ? 21.746 -7.776 -15.486 1.00 91.31 93 LEU A C 1
ATOM 685 O O . LEU A 1 93 ? 21.667 -6.617 -15.882 1.00 91.31 93 LEU A O 1
ATOM 689 N N . ALA A 1 94 ? 21.556 -8.824 -16.291 1.00 91.62 94 ALA A N 1
ATOM 690 C CA . ALA A 1 94 ? 21.208 -8.709 -17.711 1.00 91.62 94 ALA A CA 1
ATOM 691 C C . ALA A 1 94 ? 19.721 -8.378 -17.957 1.00 91.62 94 ALA A C 1
ATOM 693 O O . ALA A 1 94 ? 19.294 -8.250 -19.101 1.00 91.62 94 ALA A O 1
ATOM 694 N N . VAL A 1 95 ? 18.930 -8.274 -16.889 1.00 92.69 95 VAL A N 1
ATOM 695 C CA . VAL A 1 95 ? 17.495 -7.977 -16.916 1.00 92.69 95 VAL A CA 1
ATOM 696 C C . VAL A 1 95 ? 17.240 -6.581 -16.341 1.00 92.69 95 VAL A C 1
ATOM 698 O O . VAL A 1 95 ? 18.037 -6.116 -15.515 1.00 92.69 95 VAL A O 1
ATOM 701 N N . PRO A 1 96 ? 16.151 -5.898 -16.738 1.00 95.25 96 PRO A N 1
ATOM 702 C CA . PRO A 1 96 ? 15.727 -4.653 -16.113 1.00 95.25 96 PRO A CA 1
ATOM 703 C C . PRO A 1 96 ? 15.560 -4.836 -14.605 1.00 95.25 96 PRO A C 1
ATOM 705 O O . PRO A 1 96 ? 14.759 -5.654 -14.145 1.00 95.25 96 PRO A O 1
ATOM 708 N N . ALA A 1 97 ? 16.344 -4.086 -13.839 1.00 95.62 97 ALA A N 1
ATOM 709 C CA . ALA A 1 97 ? 16.327 -4.131 -12.393 1.00 95.62 97 ALA A CA 1
ATOM 710 C C . ALA A 1 97 ? 16.541 -2.740 -11.801 1.00 95.62 97 ALA A C 1
ATOM 712 O O . ALA A 1 97 ? 17.358 -1.966 -12.298 1.00 95.62 97 ALA A O 1
ATOM 713 N N . TRP A 1 98 ? 15.848 -2.457 -10.703 1.00 95.75 98 TRP A N 1
ATOM 714 C CA . TRP A 1 98 ? 15.971 -1.216 -9.947 1.00 95.75 98 TRP A CA 1
ATOM 715 C C . TRP A 1 98 ? 16.088 -1.516 -8.461 1.00 95.75 98 TRP A C 1
ATOM 717 O O . TRP A 1 98 ? 15.362 -2.351 -7.928 1.00 95.75 98 TRP A O 1
ATOM 727 N N . VAL A 1 99 ? 16.951 -0.779 -7.773 1.00 94.50 99 VAL A N 1
ATOM 728 C CA . VAL A 1 99 ? 16.862 -0.615 -6.325 1.00 94.50 99 VAL A CA 1
ATOM 729 C C . VAL A 1 99 ? 16.023 0.623 -6.057 1.00 94.50 99 VAL A C 1
ATOM 731 O O . VAL A 1 99 ? 16.350 1.696 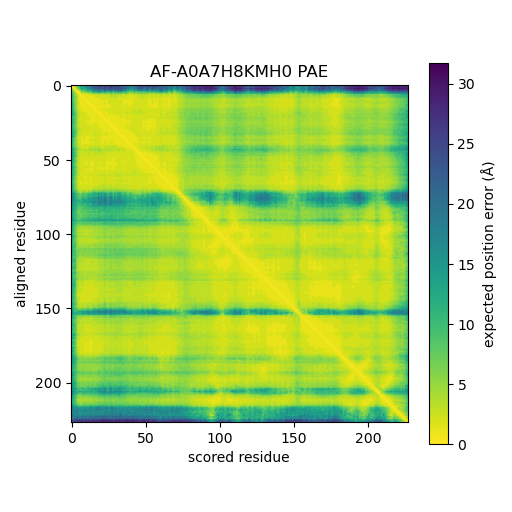-6.564 1.00 94.50 99 VAL A O 1
ATOM 734 N N . VAL A 1 100 ? 14.965 0.488 -5.259 1.00 92.88 100 VAL A N 1
ATOM 735 C CA . VAL A 1 100 ? 14.072 1.599 -4.915 1.00 92.88 100 VAL A CA 1
ATOM 736 C C . VAL A 1 100 ? 13.893 1.771 -3.415 1.00 92.88 100 VAL A C 1
ATOM 738 O O . VAL A 1 100 ? 13.930 0.799 -2.658 1.00 92.88 100 VAL A O 1
ATOM 741 N N . ASP A 1 101 ? 13.649 3.011 -3.001 1.00 90.44 101 ASP A N 1
ATOM 742 C CA . ASP A 1 101 ? 13.297 3.369 -1.626 1.00 90.44 101 ASP A CA 1
ATOM 743 C C . ASP A 1 101 ? 11.785 3.138 -1.329 1.00 90.44 101 ASP A C 1
ATOM 745 O O . ASP A 1 101 ? 11.011 2.729 -2.212 1.00 90.44 101 ASP A O 1
ATOM 749 N N . PRO A 1 102 ? 11.305 3.391 -0.092 1.00 88.38 102 PRO A N 1
ATOM 750 C CA . PRO A 1 102 ? 9.886 3.321 0.262 1.00 88.38 102 PRO A CA 1
ATOM 751 C C . PRO A 1 102 ? 8.954 4.194 -0.580 1.00 88.38 102 PRO A C 1
ATOM 753 O O . PRO A 1 102 ? 7.779 3.858 -0.730 1.00 88.38 102 PRO A O 1
ATOM 756 N N . ALA A 1 103 ? 9.458 5.314 -1.097 1.00 89.88 103 ALA A N 1
ATOM 757 C CA . ALA A 1 103 ? 8.728 6.258 -1.933 1.00 89.88 103 ALA A CA 1
ATOM 758 C C . ALA A 1 103 ? 8.835 5.925 -3.430 1.00 89.88 103 ALA A C 1
ATOM 760 O O . ALA A 1 103 ? 8.341 6.695 -4.254 1.00 89.88 103 ALA A O 1
ATOM 761 N N . TRP A 1 104 ? 9.413 4.769 -3.775 1.00 93.06 104 TRP A N 1
ATOM 762 C CA . TRP A 1 104 ? 9.629 4.289 -5.140 1.00 93.06 104 TRP A CA 1
ATOM 763 C C . TRP A 1 104 ? 10.681 5.069 -5.935 1.00 93.06 104 TRP A C 1
ATOM 765 O O . TRP A 1 104 ? 10.758 4.908 -7.156 1.00 93.06 104 TRP A O 1
ATOM 775 N N . ASN A 1 105 ? 11.505 5.886 -5.275 1.00 93.56 105 ASN A N 1
ATOM 776 C CA . ASN A 1 105 ? 12.617 6.562 -5.934 1.00 93.56 105 ASN A CA 1
ATOM 777 C C . ASN A 1 105 ? 13.686 5.542 -6.303 1.00 93.56 105 ASN A C 1
ATOM 779 O O . ASN A 1 105 ? 14.045 4.697 -5.484 1.00 93.56 105 ASN A O 1
ATOM 783 N N . VAL A 1 106 ? 14.202 5.638 -7.524 1.00 94.44 106 VAL A N 1
ATOM 784 C CA . VAL A 1 106 ? 15.282 4.779 -8.003 1.00 94.44 106 VAL A CA 1
ATOM 785 C C . VAL A 1 106 ? 16.596 5.239 -7.382 1.00 94.44 106 VAL A C 1
ATOM 787 O O . VAL A 1 106 ? 17.050 6.356 -7.614 1.00 94.44 106 VAL A O 1
ATOM 790 N N . LEU A 1 107 ? 17.204 4.354 -6.597 1.00 93.38 107 LEU A N 1
ATOM 791 C CA . LEU A 1 107 ? 18.512 4.547 -5.973 1.00 93.38 107 LEU A CA 1
ATOM 792 C C . LEU A 1 107 ? 19.643 4.015 -6.859 1.00 93.38 107 LEU A C 1
ATOM 794 O O . LEU A 1 107 ? 20.745 4.556 -6.858 1.00 93.38 107 LEU A O 1
ATOM 798 N N . SER A 1 108 ? 19.374 2.942 -7.604 1.00 95.00 108 SER A N 1
ATOM 799 C CA . SER A 1 108 ? 20.286 2.376 -8.598 1.00 95.00 108 SER A CA 1
ATOM 800 C C . SER A 1 108 ? 19.516 1.522 -9.607 1.00 95.00 108 SER A C 1
ATOM 802 O O . SER A 1 108 ? 18.408 1.073 -9.311 1.00 95.00 108 SER A O 1
ATOM 804 N N . ALA A 1 109 ? 20.083 1.290 -10.789 1.00 95.88 109 ALA A N 1
ATOM 805 C CA . ALA A 1 109 ? 19.453 0.514 -11.854 1.00 95.88 109 ALA A CA 1
ATOM 806 C C . ALA A 1 109 ? 20.480 -0.318 -12.635 1.00 95.88 109 ALA A C 1
ATOM 808 O O . ALA A 1 109 ? 21.647 0.066 -12.741 1.00 95.88 109 ALA A O 1
ATOM 809 N N . SER A 1 110 ? 20.049 -1.459 -13.175 1.00 95.25 110 SER A N 1
ATOM 810 C CA . SER A 1 110 ? 20.863 -2.243 -14.109 1.00 95.25 110 SER A CA 1
ATOM 811 C C . SER A 1 110 ? 20.978 -1.534 -15.459 1.00 95.25 110 SER A C 1
ATOM 813 O O . SER A 1 110 ? 20.163 -0.682 -15.810 1.00 95.25 110 SER A O 1
ATOM 815 N N . SER A 1 111 ? 21.972 -1.913 -16.263 1.00 93.38 111 SER A N 1
ATOM 816 C CA . SER A 1 111 ? 22.166 -1.344 -17.605 1.00 93.38 111 SER A CA 1
ATOM 817 C C . SER A 1 111 ? 21.040 -1.684 -18.589 1.00 93.38 111 SER A C 1
ATOM 819 O O . SER A 1 111 ? 20.859 -0.973 -19.574 1.00 93.38 111 SER A O 1
ATOM 821 N N . ALA A 1 112 ? 20.284 -2.754 -18.331 1.00 91.88 112 ALA A N 1
ATOM 822 C CA . ALA A 1 112 ? 19.124 -3.152 -19.127 1.00 91.88 112 ALA A CA 1
ATOM 823 C C . ALA A 1 112 ? 17.841 -2.384 -18.755 1.00 91.88 112 ALA A C 1
ATOM 825 O O . ALA A 1 112 ? 16.834 -2.495 -19.452 1.00 91.88 112 ALA A O 1
ATOM 826 N N . ALA A 1 113 ? 17.846 -1.644 -17.645 1.00 92.88 113 ALA A N 1
ATOM 827 C CA . ALA A 1 113 ? 16.680 -0.929 -17.157 1.00 92.88 113 ALA A CA 1
ATOM 828 C C . ALA A 1 113 ? 16.534 0.456 -17.815 1.00 92.88 113 ALA A C 1
ATOM 830 O O . ALA A 1 113 ? 17.518 1.189 -17.935 1.00 92.88 113 ALA A O 1
ATOM 831 N N . PRO A 1 114 ? 15.308 0.874 -18.177 1.00 91.94 114 PRO A N 1
ATOM 832 C CA . PRO A 1 114 ? 15.023 2.264 -18.508 1.00 91.94 114 PRO A CA 1
ATOM 833 C C . PRO A 1 114 ? 15.466 3.241 -17.409 1.00 91.94 114 PRO A C 1
ATOM 835 O O . PRO A 1 114 ? 15.240 3.015 -16.213 1.00 91.94 114 PRO A O 1
ATOM 838 N N . THR A 1 115 ? 16.048 4.367 -17.824 1.00 93.69 115 THR A N 1
ATOM 839 C CA . THR A 1 115 ? 16.443 5.450 -16.918 1.00 93.69 115 THR A CA 1
ATOM 840 C C . THR A 1 115 ? 15.208 6.186 -16.411 1.00 93.69 115 THR A C 1
ATOM 842 O O . THR A 1 115 ? 14.643 7.031 -17.104 1.00 93.69 115 THR A O 1
ATOM 845 N N . VAL A 1 116 ? 14.802 5.897 -15.175 1.00 95.25 116 VAL A N 1
ATOM 846 C CA . VAL A 1 116 ? 13.641 6.514 -14.519 1.00 95.25 116 VAL A CA 1
ATOM 847 C C . VAL A 1 116 ? 14.016 6.975 -13.115 1.00 95.25 116 VAL A C 1
ATOM 849 O O . VAL A 1 116 ? 14.851 6.363 -12.459 1.00 95.25 116 VAL A O 1
ATOM 852 N N . HIS A 1 117 ? 13.429 8.081 -12.656 1.00 94.88 117 HIS A N 1
ATOM 853 C CA . HIS A 1 117 ? 13.736 8.642 -11.330 1.00 94.88 117 HIS A CA 1
ATOM 854 C C . HIS A 1 117 ? 12.853 8.046 -10.229 1.00 94.88 117 HIS A C 1
ATOM 856 O O . HIS A 1 117 ? 13.289 7.884 -9.094 1.00 94.88 117 HIS A O 1
ATOM 862 N N . ASN A 1 118 ? 11.606 7.713 -10.563 1.00 95.69 118 ASN A N 1
ATOM 863 C CA . ASN A 1 118 ? 10.651 7.112 -9.643 1.00 95.69 118 ASN A CA 1
ATOM 864 C C . ASN A 1 118 ? 9.811 6.075 -10.392 1.00 95.69 118 ASN A C 1
ATOM 866 O O . ASN A 1 118 ? 9.194 6.389 -11.413 1.00 95.69 118 ASN A O 1
ATOM 870 N N . LEU A 1 119 ? 9.806 4.842 -9.889 1.00 95.56 119 LEU A N 1
ATOM 871 C CA . LEU A 1 119 ? 9.220 3.702 -10.589 1.00 95.56 119 LEU A CA 1
ATOM 872 C C . LEU A 1 119 ? 7.686 3.766 -10.623 1.00 95.56 119 LEU A C 1
ATOM 874 O O . LEU A 1 119 ? 7.076 3.395 -11.621 1.00 95.56 119 LEU A O 1
ATOM 878 N N . ALA A 1 120 ? 7.057 4.283 -9.566 1.00 95.69 120 ALA A N 1
ATOM 879 C CA . ALA A 1 120 ? 5.607 4.441 -9.519 1.00 95.69 120 ALA A CA 1
ATOM 880 C C . ALA A 1 120 ? 5.138 5.600 -10.416 1.00 95.69 120 ALA A C 1
ATOM 882 O O . ALA A 1 120 ? 4.140 5.456 -11.120 1.00 95.69 120 ALA A O 1
ATOM 883 N N . SER A 1 121 ? 5.889 6.706 -10.477 1.00 96.44 121 SER A N 1
ATOM 884 C CA . SER A 1 121 ? 5.620 7.781 -11.444 1.00 96.44 121 SER A CA 1
ATOM 885 C C . SER A 1 121 ? 5.755 7.295 -12.886 1.00 96.44 121 SER A C 1
ATOM 887 O O . SER A 1 121 ? 4.913 7.624 -13.718 1.00 96.44 121 SER A O 1
ATOM 889 N N . TRP A 1 122 ? 6.773 6.480 -13.181 1.00 96.06 122 TRP A N 1
ATOM 890 C CA . TRP A 1 122 ? 6.914 5.859 -14.497 1.00 96.06 122 TRP A CA 1
ATOM 891 C C . TRP A 1 122 ? 5.732 4.935 -14.810 1.00 96.06 122 TRP A C 1
ATOM 893 O O . TRP A 1 122 ? 5.121 5.082 -15.862 1.00 96.06 122 TRP A O 1
ATOM 903 N N . ALA A 1 123 ? 5.322 4.073 -13.872 1.00 95.38 123 ALA A N 1
ATOM 904 C CA . ALA A 1 123 ? 4.160 3.200 -14.048 1.00 95.38 123 ALA A CA 1
ATOM 905 C C . ALA A 1 123 ? 2.865 3.978 -14.357 1.00 95.38 123 ALA A C 1
ATOM 907 O O . ALA A 1 123 ? 2.095 3.546 -15.211 1.00 95.38 123 ALA A O 1
ATOM 908 N N . ILE A 1 124 ? 2.657 5.142 -13.724 1.00 97.56 124 ILE A N 1
ATOM 909 C CA . ILE A 1 124 ? 1.543 6.056 -14.035 1.00 97.56 124 ILE A CA 1
ATOM 910 C C . ILE A 1 124 ? 1.654 6.598 -15.468 1.00 97.56 124 ILE A C 1
ATOM 912 O O . ILE A 1 124 ? 0.660 6.617 -16.197 1.00 97.56 124 ILE A O 1
ATOM 916 N N . GLN A 1 125 ? 2.847 7.032 -15.889 1.00 96.62 125 GLN A N 1
ATOM 917 C CA . GLN A 1 125 ? 3.080 7.563 -17.240 1.00 96.62 125 GLN A CA 1
ATOM 918 C C . GLN A 1 125 ? 2.775 6.525 -18.322 1.00 96.62 125 GLN A C 1
ATOM 920 O O . GLN A 1 125 ? 2.176 6.863 -19.339 1.00 96.62 125 GLN A O 1
ATOM 925 N N . ILE A 1 126 ? 3.129 5.262 -18.074 1.00 95.38 126 ILE A N 1
ATOM 926 C CA . ILE A 1 126 ? 2.847 4.143 -18.978 1.00 95.38 126 ILE A CA 1
ATOM 927 C C . ILE A 1 126 ? 1.551 3.397 -18.621 1.00 95.38 126 ILE A C 1
ATOM 929 O O . ILE A 1 126 ? 1.379 2.249 -19.020 1.00 95.38 126 ILE A O 1
ATOM 933 N N . SER A 1 127 ? 0.629 4.023 -17.877 1.00 96.62 127 SER A N 1
ATOM 934 C CA . SER A 1 127 ? -0.625 3.401 -17.403 1.00 96.62 127 SER A CA 1
ATOM 935 C C . SER A 1 127 ? -1.431 2.727 -18.520 1.00 96.62 127 SER A C 1
ATOM 937 O O . SER A 1 127 ? -1.987 1.655 -18.307 1.00 96.62 127 SER A O 1
ATOM 939 N N . SER A 1 128 ? -1.438 3.302 -19.727 1.00 96.06 128 SER A N 1
ATOM 940 C CA . SER A 1 128 ? -2.125 2.752 -20.905 1.00 96.06 128 SER A CA 1
ATOM 941 C C . SER A 1 128 ? -1.519 1.456 -21.451 1.00 96.06 128 SER A C 1
ATOM 943 O O . SER A 1 128 ? -2.182 0.759 -22.216 1.00 96.06 128 SER A O 1
ATOM 945 N N . LEU A 1 129 ? -0.274 1.135 -21.088 1.00 94.75 129 LEU A N 1
ATOM 946 C CA . LEU A 1 129 ? 0.369 -0.122 -21.460 1.00 94.75 129 LEU A CA 1
ATOM 947 C C . LEU A 1 129 ? 0.017 -1.251 -20.491 1.00 94.75 129 LEU A C 1
ATOM 949 O O . LEU A 1 129 ? 0.180 -2.408 -20.851 1.00 94.75 129 LEU A O 1
ATOM 953 N N . TRP A 1 130 ? -0.444 -0.969 -19.275 1.00 94.81 130 TRP A N 1
ATOM 954 C CA . TRP A 1 130 ? -0.831 -2.026 -18.343 1.00 94.81 130 TRP A CA 1
ATOM 955 C C . TRP A 1 130 ? -2.199 -2.587 -18.723 1.00 94.81 130 TRP A C 1
ATOM 957 O O . TRP A 1 130 ? -3.186 -1.852 -18.722 1.00 94.81 130 TRP A O 1
ATOM 967 N N . ASP A 1 131 ? -2.277 -3.897 -18.969 1.00 95.44 131 ASP A N 1
ATOM 968 C CA . ASP A 1 131 ? -3.547 -4.546 -19.326 1.00 95.44 131 ASP A CA 1
ATOM 969 C C . ASP A 1 131 ? -4.592 -4.399 -18.191 1.00 95.44 131 ASP A C 1
ATOM 971 O O . ASP A 1 131 ? -5.789 -4.328 -18.458 1.00 95.44 131 ASP A O 1
ATOM 975 N N . ASP A 1 132 ? -4.144 -4.323 -16.928 1.00 96.31 132 ASP A N 1
ATOM 976 C CA . ASP A 1 132 ? -4.991 -4.114 -15.741 1.00 96.31 132 ASP A CA 1
ATOM 977 C C . ASP A 1 132 ? -4.424 -3.025 -14.809 1.00 96.31 132 ASP A C 1
ATOM 979 O O . ASP A 1 132 ? -4.116 -3.250 -13.634 1.00 96.31 132 ASP A O 1
ATOM 983 N N . TRP A 1 133 ? -4.265 -1.809 -15.345 1.00 97.31 133 TRP A N 1
ATOM 984 C CA . TRP A 1 133 ? -3.837 -0.645 -14.557 1.00 97.31 133 TRP A CA 1
ATOM 985 C C . TRP A 1 133 ? -4.622 -0.441 -13.243 1.00 97.31 133 TRP A C 1
ATOM 987 O O . TRP A 1 133 ? -3.982 -0.173 -12.220 1.00 97.31 133 TRP A O 1
ATOM 997 N N . PRO A 1 134 ? -5.968 -0.574 -13.196 1.00 97.75 134 PRO A N 1
ATOM 998 C CA . PRO A 1 134 ? -6.721 -0.404 -11.954 1.00 97.75 134 PRO A CA 1
ATOM 999 C C . PRO A 1 134 ? -6.237 -1.313 -10.817 1.00 97.75 134 PRO A C 1
ATOM 1001 O O . PRO A 1 134 ? -6.041 -0.831 -9.695 1.00 97.75 134 PRO A O 1
ATOM 1004 N N . THR A 1 135 ? -5.993 -2.596 -11.099 1.00 96.19 135 THR A N 1
ATOM 1005 C CA . THR A 1 135 ? -5.459 -3.538 -10.106 1.00 96.19 135 THR A CA 1
ATOM 1006 C C . THR A 1 135 ? -4.045 -3.152 -9.682 1.00 96.19 135 THR A C 1
ATOM 1008 O O . THR A 1 135 ? -3.793 -3.017 -8.482 1.00 96.19 135 THR A O 1
ATOM 1011 N N . ILE A 1 136 ? -3.148 -2.884 -10.638 1.00 95.81 136 ILE A N 1
ATOM 1012 C CA . ILE A 1 136 ? -1.745 -2.529 -10.361 1.00 95.81 136 ILE A CA 1
ATOM 1013 C C . ILE A 1 136 ? -1.646 -1.273 -9.485 1.00 95.81 136 ILE A C 1
ATOM 1015 O O . ILE A 1 136 ? -0.942 -1.264 -8.472 1.00 95.81 136 ILE A O 1
ATOM 1019 N N . ALA A 1 137 ? -2.401 -0.222 -9.810 1.00 97.25 137 ALA A N 1
ATOM 1020 C CA . ALA A 1 137 ? -2.417 1.013 -9.030 1.00 97.25 137 ALA A CA 1
ATOM 1021 C C . ALA A 1 137 ? -2.985 0.795 -7.613 1.00 97.25 137 ALA A C 1
ATOM 1023 O O . ALA A 1 137 ? -2.462 1.335 -6.633 1.00 97.25 137 ALA A O 1
ATOM 1024 N N . GLY A 1 138 ? -4.030 -0.032 -7.485 1.00 97.25 138 GLY A N 1
ATOM 1025 C CA . GLY A 1 138 ? -4.607 -0.420 -6.197 1.00 97.25 138 GLY A CA 1
ATOM 1026 C C . GLY A 1 138 ? -3.616 -1.162 -5.296 1.00 97.25 138 GLY A C 1
ATOM 1027 O O . GLY A 1 138 ? -3.497 -0.834 -4.110 1.00 97.25 138 GLY A O 1
ATOM 1028 N N . GLN A 1 139 ? -2.876 -2.116 -5.862 1.00 95.31 139 GLN A N 1
ATOM 1029 C CA . GLN A 1 139 ? -1.820 -2.859 -5.171 1.00 95.31 139 GLN A CA 1
ATOM 1030 C C . GLN A 1 139 ? -0.654 -1.940 -4.786 1.00 95.31 139 GLN A C 1
ATOM 1032 O O . GLN A 1 139 ? -0.189 -1.975 -3.646 1.00 95.31 139 GLN A O 1
ATOM 1037 N N . ALA A 1 140 ? -0.218 -1.051 -5.685 1.00 94.88 140 ALA A N 1
ATOM 1038 C CA . ALA A 1 140 ? 0.860 -0.098 -5.419 1.00 94.88 140 ALA A CA 1
ATOM 1039 C C . ALA A 1 140 ? 0.548 0.806 -4.213 1.00 94.88 140 ALA A C 1
ATOM 1041 O O . ALA A 1 140 ? 1.400 0.997 -3.338 1.00 94.88 140 ALA A O 1
ATOM 1042 N N . VAL A 1 141 ? -0.688 1.307 -4.101 1.00 95.81 141 VAL A N 1
ATOM 1043 C CA . VAL A 1 141 ? -1.135 2.086 -2.935 1.00 95.81 141 VAL A CA 1
ATOM 1044 C C . VAL A 1 141 ? -1.202 1.232 -1.666 1.00 95.81 141 VAL A C 1
ATOM 1046 O O . VAL A 1 141 ? -0.733 1.671 -0.612 1.00 95.81 141 VAL A O 1
ATOM 1049 N N . ALA A 1 142 ? -1.738 0.011 -1.746 1.00 95.31 142 ALA A N 1
ATOM 1050 C CA . ALA A 1 142 ? -1.834 -0.895 -0.599 1.00 95.31 142 ALA A CA 1
ATOM 1051 C C . ALA A 1 142 ? -0.451 -1.284 -0.043 1.00 95.31 142 ALA A C 1
ATOM 1053 O O . ALA A 1 142 ? -0.241 -1.270 1.174 1.00 95.31 142 ALA A O 1
ATOM 1054 N N . ARG A 1 143 ? 0.519 -1.545 -0.926 1.00 93.12 143 ARG A N 1
ATOM 1055 C CA . ARG A 1 143 ? 1.919 -1.829 -0.575 1.00 93.12 143 ARG A CA 1
ATOM 1056 C C . ARG A 1 143 ? 2.628 -0.593 -0.030 1.00 93.12 143 ARG A C 1
ATOM 1058 O O . ARG A 1 143 ? 3.350 -0.692 0.957 1.00 93.12 143 ARG A O 1
ATOM 1065 N N . SER A 1 144 ? 2.388 0.586 -0.606 1.00 92.06 144 SER A N 1
ATOM 1066 C CA . SER A 1 144 ? 2.949 1.847 -0.093 1.00 92.06 144 SER A CA 1
ATOM 1067 C C . SER A 1 144 ? 2.450 2.142 1.324 1.00 92.06 144 SER A C 1
ATOM 1069 O O . SER A 1 144 ? 3.242 2.487 2.200 1.00 92.06 144 SER A O 1
ATOM 1071 N N . ARG A 1 145 ? 1.157 1.906 1.598 1.00 91.81 145 ARG A N 1
ATOM 1072 C CA . ARG A 1 145 ? 0.607 1.957 2.961 1.00 91.81 145 ARG A CA 1
ATOM 1073 C C . ARG A 1 145 ? 1.292 0.951 3.880 1.00 91.81 145 ARG A C 1
ATOM 1075 O O . ARG A 1 145 ? 1.653 1.310 4.999 1.00 91.81 145 ARG A O 1
ATOM 1082 N N . ALA A 1 146 ? 1.468 -0.290 3.423 1.00 90.19 146 ALA A N 1
ATOM 1083 C CA . ALA A 1 146 ? 2.141 -1.323 4.199 1.00 90.19 146 ALA A CA 1
ATOM 1084 C C . ALA A 1 146 ? 3.546 -0.869 4.604 1.00 90.19 146 ALA A C 1
ATOM 1086 O O . ALA A 1 146 ? 3.904 -0.967 5.770 1.00 90.19 146 ALA A O 1
ATOM 1087 N N . VAL A 1 147 ? 4.335 -0.342 3.673 1.00 86.75 147 VAL A N 1
ATOM 1088 C CA . VAL A 1 147 ? 5.702 0.120 3.946 1.00 86.75 147 VAL A CA 1
ATOM 1089 C C . VAL A 1 147 ? 5.709 1.337 4.874 1.00 86.75 147 VAL A C 1
ATOM 1091 O O . VAL A 1 147 ? 6.510 1.396 5.805 1.00 86.75 147 VAL A O 1
ATOM 1094 N N . ALA A 1 148 ? 4.772 2.271 4.697 1.00 85.19 148 ALA A N 1
ATOM 1095 C CA . ALA A 1 148 ? 4.679 3.473 5.521 1.00 85.19 148 ALA A CA 1
ATOM 1096 C C . ALA A 1 148 ? 4.524 3.182 7.026 1.00 85.19 148 ALA A C 1
ATOM 1098 O O . ALA A 1 148 ? 4.991 3.981 7.834 1.00 85.19 148 ALA A O 1
ATOM 1099 N N . SER A 1 149 ? 3.926 2.047 7.422 1.00 84.69 149 SER A N 1
ATOM 1100 C CA . SER A 1 149 ? 3.738 1.706 8.844 1.00 84.69 149 SER A CA 1
ATOM 1101 C C . SER A 1 149 ? 5.013 1.346 9.592 1.00 84.69 149 SER A C 1
ATOM 1103 O O . SER A 1 149 ? 4.956 1.123 10.797 1.00 84.69 149 SER A O 1
ATOM 1105 N N . TRP A 1 150 ? 6.142 1.208 8.902 1.00 81.56 150 TRP A N 1
ATOM 1106 C CA . TRP A 1 150 ? 7.420 1.005 9.572 1.00 81.56 150 TRP A CA 1
ATOM 1107 C C . TRP A 1 150 ? 7.942 2.303 10.187 1.00 81.56 150 TRP A C 1
ATOM 1109 O O . TRP A 1 150 ? 8.586 2.268 11.229 1.00 81.56 150 TRP A O 1
ATOM 1119 N N . TYR A 1 151 ? 7.625 3.451 9.596 1.00 75.31 151 TYR A N 1
ATOM 1120 C CA . TYR A 1 151 ? 8.237 4.722 9.958 1.00 75.31 151 TYR A CA 1
ATOM 1121 C C . TYR A 1 151 ? 7.339 5.548 10.884 1.00 75.31 151 TYR A C 1
ATOM 1123 O O . TYR A 1 151 ? 6.128 5.626 10.685 1.00 75.31 151 TYR A O 1
ATOM 1131 N N . ALA A 1 152 ? 7.950 6.240 11.856 1.00 64.62 152 ALA A N 1
ATOM 1132 C CA . ALA A 1 152 ? 7.264 7.250 12.685 1.00 64.62 152 ALA A CA 1
ATOM 1133 C C . ALA A 1 152 ? 6.639 8.349 11.830 1.00 64.62 152 ALA A C 1
ATOM 1135 O O . ALA A 1 152 ? 5.617 8.929 12.183 1.00 64.62 152 ALA A O 1
ATOM 1136 N N . ALA A 1 153 ? 7.349 8.635 10.741 1.00 63.69 153 ALA A N 1
ATOM 1137 C CA . ALA A 1 153 ? 7.075 9.635 9.751 1.00 63.69 153 ALA A CA 1
ATOM 1138 C C . ALA A 1 153 ? 7.412 9.068 8.371 1.00 63.69 153 ALA A C 1
ATOM 1140 O O . ALA A 1 153 ? 8.570 9.185 7.969 1.00 63.69 153 ALA A O 1
ATOM 1141 N N . PRO A 1 154 ? 6.479 8.428 7.628 1.00 65.94 154 PRO A N 1
ATOM 1142 C CA . PRO A 1 154 ? 6.663 8.276 6.195 1.00 65.94 154 PRO A CA 1
ATOM 1143 C C . PRO A 1 154 ? 7.000 9.650 5.621 1.00 65.94 154 PRO A C 1
ATOM 1145 O O . PRO A 1 154 ? 6.275 10.623 5.847 1.00 65.94 154 PRO A O 1
ATOM 1148 N N . GLY A 1 155 ? 8.136 9.733 4.929 1.00 71.38 155 GLY A N 1
ATOM 1149 C CA . GLY A 1 155 ? 8.561 10.971 4.293 1.00 71.38 155 GLY A CA 1
ATOM 1150 C C . GLY A 1 155 ? 7.476 11.490 3.351 1.00 71.38 155 GLY A C 1
ATOM 1151 O O . GLY A 1 155 ? 6.714 10.703 2.784 1.00 71.38 155 GLY A O 1
ATOM 1152 N N . GLN A 1 156 ? 7.418 12.812 3.166 1.00 81.44 156 GLN A N 1
ATOM 1153 C CA . GLN A 1 156 ? 6.440 13.470 2.290 1.00 81.44 156 GLN A CA 1
ATOM 1154 C C . GLN A 1 156 ? 6.377 12.814 0.897 1.00 81.44 156 GLN A C 1
ATOM 1156 O O . GLN A 1 156 ? 5.289 12.606 0.376 1.00 81.44 156 GLN A O 1
ATOM 1161 N N . ALA A 1 157 ? 7.516 12.340 0.383 1.00 86.25 157 ALA A N 1
ATOM 1162 C CA . ALA A 1 157 ? 7.609 11.606 -0.877 1.00 86.25 157 ALA A CA 1
ATOM 1163 C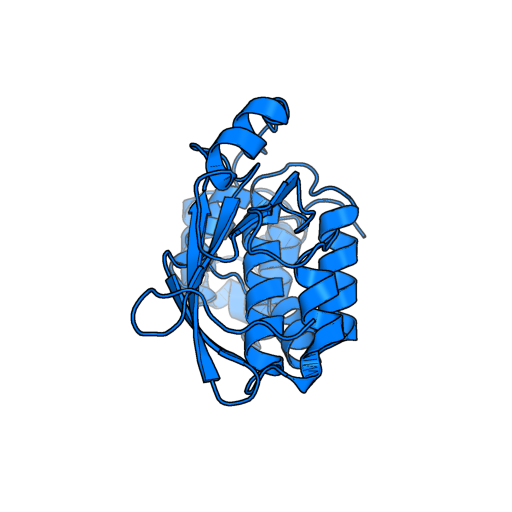 C . ALA A 1 157 ? 6.697 10.360 -0.961 1.00 86.25 157 ALA A C 1
ATOM 1165 O O . ALA A 1 157 ? 6.107 10.106 -2.007 1.00 86.25 157 ALA A O 1
ATOM 1166 N N . VAL A 1 158 ? 6.521 9.598 0.131 1.00 88.38 158 VAL A N 1
ATOM 1167 C CA . VAL A 1 158 ? 5.603 8.438 0.159 1.00 88.38 158 VAL A CA 1
ATOM 1168 C C . VAL A 1 158 ? 4.145 8.894 0.046 1.00 88.38 158 VAL A C 1
ATOM 1170 O O . VAL A 1 158 ? 3.321 8.233 -0.583 1.00 88.38 158 VAL A O 1
ATOM 1173 N N . LEU A 1 159 ? 3.802 10.026 0.660 1.00 87.06 159 LEU A N 1
ATOM 1174 C CA . LEU A 1 159 ? 2.449 10.574 0.580 1.00 87.06 159 LEU A CA 1
ATOM 1175 C C . LEU A 1 159 ? 2.166 11.151 -0.805 1.00 87.06 159 LEU A C 1
ATOM 1177 O O . LEU A 1 159 ? 1.074 10.943 -1.328 1.00 87.06 159 LEU A O 1
ATOM 1181 N N . ASP A 1 160 ? 3.147 11.825 -1.399 1.00 91.56 160 ASP A N 1
ATOM 1182 C CA . ASP A 1 160 ? 3.028 12.416 -2.729 1.00 91.56 160 ASP A CA 1
ATOM 1183 C C . ASP A 1 160 ? 2.785 11.335 -3.782 1.00 91.56 160 ASP A C 1
ATOM 1185 O O . ASP A 1 160 ? 1.886 11.475 -4.611 1.00 91.56 160 ASP A O 1
ATOM 1189 N N . ILE A 1 161 ? 3.506 10.210 -3.705 1.00 93.88 161 ILE A N 1
ATOM 1190 C CA . ILE A 1 161 ? 3.295 9.115 -4.652 1.00 93.88 161 ILE A CA 1
ATOM 1191 C C . ILE A 1 161 ? 1.956 8.402 -4.439 1.00 93.88 161 ILE A C 1
ATOM 1193 O O . ILE A 1 161 ? 1.283 8.062 -5.409 1.00 93.88 161 ILE A O 1
ATOM 1197 N N . VAL A 1 162 ? 1.505 8.233 -3.189 1.00 94.00 162 VAL A N 1
ATOM 1198 C CA . VAL A 1 162 ? 0.157 7.709 -2.909 1.00 94.00 162 VAL A CA 1
ATOM 1199 C C . VAL A 1 162 ? -0.913 8.645 -3.467 1.00 94.00 162 VAL A C 1
ATOM 1201 O O . VAL A 1 162 ? -1.878 8.171 -4.066 1.00 94.00 162 VAL A O 1
ATOM 1204 N N . ALA A 1 163 ? -0.749 9.959 -3.305 1.00 94.62 163 ALA A N 1
ATOM 1205 C CA . ALA A 1 163 ? -1.670 10.946 -3.854 1.00 94.62 163 ALA A CA 1
ATOM 1206 C C . ALA A 1 163 ? -1.689 10.901 -5.389 1.00 94.62 163 ALA A C 1
ATOM 1208 O O . ALA A 1 163 ? -2.769 10.890 -5.976 1.00 94.62 163 ALA A O 1
ATOM 1209 N N . ALA A 1 164 ? -0.521 10.794 -6.029 1.00 96.38 164 ALA A N 1
ATOM 1210 C CA . ALA A 1 164 ? -0.404 10.652 -7.477 1.00 96.38 164 ALA A CA 1
ATOM 1211 C C . ALA A 1 164 ? -1.086 9.371 -7.989 1.00 96.38 164 ALA A C 1
ATOM 1213 O O . ALA A 1 164 ? -1.861 9.431 -8.940 1.00 96.38 164 ALA A O 1
ATOM 1214 N N . LEU A 1 165 ? -0.877 8.230 -7.322 1.00 97.31 165 LEU A N 1
ATOM 1215 C CA . LEU A 1 165 ? -1.545 6.969 -7.662 1.00 97.31 165 LEU A CA 1
ATOM 1216 C C . LEU A 1 165 ? -3.069 7.065 -7.502 1.00 97.31 165 LEU A C 1
ATOM 1218 O O . LEU A 1 165 ? -3.800 6.618 -8.382 1.00 97.31 165 LEU A O 1
ATOM 1222 N N . CYS A 1 166 ? -3.557 7.672 -6.414 1.00 97.56 166 CYS A N 1
ATOM 1223 C CA . CYS A 1 166 ? -4.993 7.890 -6.209 1.00 97.56 166 CYS A CA 1
ATOM 1224 C C . CYS A 1 166 ? -5.593 8.817 -7.274 1.00 97.56 166 CYS A C 1
ATOM 1226 O O . CYS A 1 166 ? -6.716 8.589 -7.706 1.00 97.56 166 CYS A O 1
ATOM 1228 N N . ALA A 1 167 ? -4.861 9.848 -7.703 1.00 97.69 167 ALA A N 1
ATOM 1229 C CA . ALA A 1 167 ? -5.307 10.755 -8.757 1.00 97.69 167 ALA A CA 1
ATOM 1230 C C . ALA A 1 167 ? -5.321 10.088 -10.144 1.00 97.69 167 ALA A C 1
ATOM 1232 O O . ALA A 1 167 ? -6.120 10.464 -10.996 1.00 97.69 167 ALA A O 1
ATOM 1233 N N . ALA A 1 168 ? -4.452 9.098 -10.367 1.00 97.19 168 ALA A N 1
ATOM 1234 C CA . ALA A 1 168 ? -4.330 8.375 -11.630 1.00 97.19 168 ALA A CA 1
ATOM 1235 C C . ALA A 1 168 ? -5.233 7.128 -11.739 1.00 97.19 168 ALA A C 1
ATOM 1237 O O . ALA A 1 168 ? -5.255 6.488 -12.792 1.00 97.19 168 ALA A O 1
ATOM 1238 N N . SER A 1 169 ? -5.927 6.726 -10.667 1.00 98.19 169 SER A N 1
ATOM 1239 C CA . SER A 1 169 ? -6.766 5.523 -10.655 1.00 98.19 169 SER A CA 1
ATOM 1240 C C . SER A 1 169 ? -7.828 5.553 -9.554 1.00 98.19 169 SER A C 1
ATOM 1242 O O . SER A 1 169 ? -7.516 5.544 -8.360 1.00 98.19 169 SER A O 1
ATOM 1244 N N . ASP A 1 170 ? -9.100 5.454 -9.947 1.00 98.12 170 ASP A N 1
ATOM 1245 C CA . ASP A 1 170 ? -10.223 5.322 -9.009 1.00 98.12 170 ASP A CA 1
ATOM 1246 C C . ASP A 1 170 ? -10.099 4.067 -8.134 1.00 98.12 170 ASP A C 1
ATOM 1248 O O . ASP A 1 170 ? -10.445 4.085 -6.952 1.00 98.12 170 ASP A O 1
ATOM 1252 N N . ALA A 1 171 ? -9.548 2.977 -8.679 1.00 97.56 171 ALA A N 1
ATOM 1253 C CA . ALA A 1 171 ? -9.301 1.755 -7.920 1.00 97.56 171 ALA A CA 1
ATOM 1254 C C . ALA A 1 171 ? -8.239 1.968 -6.829 1.00 97.56 171 ALA A C 1
ATOM 1256 O O . ALA A 1 171 ? -8.378 1.441 -5.719 1.00 97.56 171 ALA A O 1
ATOM 1257 N N . ALA A 1 172 ? -7.221 2.789 -7.100 1.00 97.44 172 ALA A N 1
ATOM 1258 C CA . ALA A 1 172 ? -6.235 3.196 -6.106 1.00 97.44 172 ALA A CA 1
ATOM 1259 C C . ALA A 1 172 ? -6.855 4.091 -5.023 1.00 97.44 172 ALA A C 1
ATOM 1261 O O . ALA A 1 172 ? -6.654 3.843 -3.830 1.00 97.44 172 ALA A O 1
ATOM 1262 N N . ALA A 1 173 ? -7.686 5.063 -5.409 1.00 97.06 173 ALA A N 1
ATOM 1263 C CA . ALA A 1 173 ? -8.423 5.906 -4.467 1.00 97.06 173 ALA A CA 1
ATOM 1264 C C . ALA A 1 173 ? -9.388 5.092 -3.581 1.00 97.06 173 ALA A C 1
ATOM 1266 O O . ALA A 1 173 ? -9.479 5.323 -2.368 1.00 97.06 173 ALA A O 1
ATOM 1267 N N . ALA A 1 174 ? -10.065 4.093 -4.154 1.00 96.56 174 ALA A N 1
ATOM 1268 C CA . ALA A 1 174 ? -10.928 3.165 -3.430 1.00 96.56 174 ALA A CA 1
ATOM 1269 C C . ALA A 1 174 ? -10.126 2.285 -2.455 1.00 96.56 174 ALA A C 1
ATOM 1271 O O . ALA A 1 174 ? -10.493 2.174 -1.283 1.00 96.56 174 ALA A O 1
ATOM 1272 N N . ALA A 1 175 ? -8.994 1.721 -2.894 1.00 96.19 175 ALA A N 1
ATOM 1273 C CA . ALA A 1 175 ? -8.091 0.937 -2.046 1.00 96.19 175 ALA A CA 1
ATOM 1274 C C . ALA A 1 175 ? -7.547 1.765 -0.869 1.00 96.19 175 ALA A C 1
ATOM 1276 O O . ALA A 1 175 ? -7.504 1.300 0.279 1.00 96.19 175 ALA A O 1
ATOM 1277 N N . TRP A 1 176 ? -7.175 3.023 -1.126 1.00 94.19 176 TRP A N 1
ATOM 1278 C CA . TRP A 1 176 ? -6.777 3.952 -0.077 1.00 94.19 176 TRP A CA 1
ATOM 1279 C C . TRP A 1 176 ? -7.935 4.198 0.896 1.00 94.19 176 TRP A C 1
ATOM 1281 O O . TRP A 1 176 ? -7.791 3.990 2.100 1.00 94.19 176 TRP A O 1
ATOM 1291 N N . SER A 1 177 ? -9.111 4.563 0.401 1.00 94.12 177 SER A N 1
ATOM 1292 C CA . SER A 1 177 ? -10.264 4.895 1.248 1.00 94.12 177 SER A CA 1
ATOM 1293 C C . SER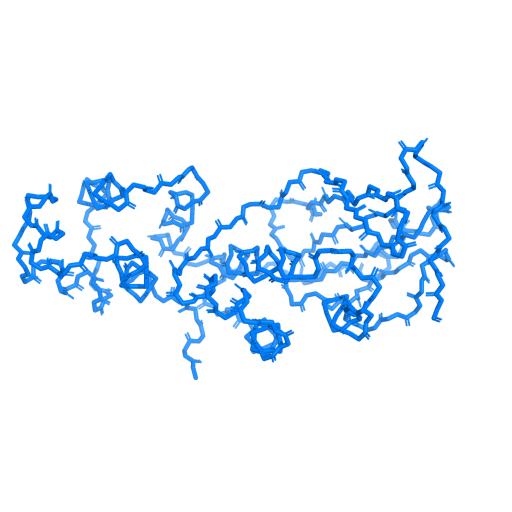 A 1 177 ? -10.721 3.728 2.128 1.00 94.12 177 SER A C 1
ATOM 1295 O O . SER A 1 177 ? -11.112 3.944 3.276 1.00 94.12 177 SER A O 1
ATOM 1297 N N . ALA A 1 178 ? -10.608 2.497 1.623 1.00 94.94 178 ALA A N 1
ATOM 1298 C CA . ALA A 1 178 ? -10.950 1.268 2.336 1.00 94.94 178 ALA A CA 1
ATOM 1299 C C . ALA A 1 178 ? -9.882 0.805 3.343 1.00 94.94 178 ALA A C 1
ATOM 1301 O O . ALA A 1 178 ? -10.079 -0.194 4.027 1.00 94.94 178 ALA A O 1
ATOM 1302 N N . GLY A 1 179 ? -8.736 1.487 3.441 1.00 94.31 179 GLY A N 1
ATOM 1303 C CA . GLY A 1 179 ? -7.663 1.063 4.340 1.00 94.31 179 GLY A CA 1
ATOM 1304 C C . GLY A 1 179 ? -6.932 -0.209 3.888 1.00 94.31 179 GLY A C 1
ATOM 1305 O O . GLY A 1 179 ? -6.246 -0.807 4.712 1.00 94.31 179 GLY A O 1
ATOM 1306 N N . ARG A 1 180 ? -7.035 -0.611 2.608 1.00 95.88 180 ARG A N 1
ATOM 1307 C CA . ARG A 1 180 ? -6.374 -1.814 2.071 1.00 95.88 180 ARG A CA 1
ATOM 1308 C C . ARG A 1 180 ? -4.862 -1.771 2.302 1.00 95.88 180 ARG A C 1
ATOM 1310 O O . ARG A 1 180 ? -4.219 -0.753 2.037 1.00 95.88 180 ARG A O 1
ATOM 1317 N N . VAL A 1 181 ? -4.314 -2.878 2.777 1.00 95.31 181 VAL A N 1
ATOM 1318 C CA . VAL A 1 181 ? -2.881 -3.098 2.967 1.00 95.31 181 VAL A CA 1
ATOM 1319 C C . VAL A 1 181 ? -2.537 -4.406 2.286 1.00 95.31 181 VAL A C 1
ATOM 1321 O O . VAL A 1 181 ? -3.326 -5.341 2.333 1.00 95.31 181 VAL A O 1
ATOM 1324 N N . GLU A 1 182 ? -1.372 -4.464 1.661 1.00 93.62 182 GLU A N 1
ATOM 1325 C CA . GLU A 1 182 ? -0.906 -5.671 0.997 1.00 93.62 182 GLU A CA 1
ATOM 1326 C C . GLU A 1 182 ? 0.588 -5.828 1.241 1.00 93.62 182 GLU A C 1
ATOM 1328 O O . GLU A 1 182 ? 1.350 -4.860 1.143 1.00 93.62 182 GLU A O 1
ATOM 1333 N N . ASP A 1 183 ? 1.007 -7.046 1.568 1.00 88.00 183 ASP A N 1
ATOM 1334 C CA . ASP A 1 183 ? 2.427 -7.358 1.600 1.00 88.00 183 ASP A CA 1
ATOM 1335 C C . ASP A 1 183 ? 2.945 -7.535 0.181 1.00 88.00 183 ASP A C 1
ATOM 1337 O O . ASP A 1 183 ? 2.271 -8.074 -0.690 1.00 88.00 183 ASP A O 1
ATOM 1341 N N . THR A 1 184 ? 4.166 -7.069 -0.057 1.00 84.69 184 THR A N 1
ATOM 1342 C CA . THR A 1 184 ? 4.783 -7.238 -1.371 1.00 84.69 184 THR A CA 1
ATOM 1343 C C . THR A 1 184 ? 5.110 -8.723 -1.570 1.00 84.69 184 THR A C 1
ATOM 1345 O O . THR A 1 184 ? 5.857 -9.271 -0.753 1.00 84.69 184 THR A O 1
ATOM 1348 N N . PRO A 1 185 ? 4.555 -9.390 -2.599 1.00 87.00 185 PRO A N 1
ATOM 1349 C CA . PRO A 1 185 ? 4.865 -10.789 -2.870 1.00 87.00 185 PRO A CA 1
ATOM 1350 C C . PRO A 1 185 ? 6.320 -10.929 -3.331 1.00 87.00 185 PRO A C 1
ATOM 1352 O O . PRO A 1 185 ? 6.912 -9.973 -3.819 1.00 87.00 185 PRO A O 1
ATOM 1355 N N . HIS A 1 186 ? 6.901 -12.127 -3.229 1.00 86.50 186 HIS A N 1
ATOM 1356 C CA . HIS A 1 186 ? 8.247 -12.376 -3.768 1.00 86.50 186 HIS A CA 1
ATOM 1357 C C . HIS A 1 186 ? 8.303 -12.232 -5.290 1.00 86.50 186 HIS A C 1
ATOM 1359 O O . HIS A 1 186 ? 9.296 -11.758 -5.836 1.00 86.50 186 HIS A O 1
ATOM 1365 N N . HIS A 1 187 ? 7.242 -12.652 -5.972 1.00 90.81 187 HIS A N 1
ATOM 1366 C CA . HIS A 1 187 ? 7.059 -12.422 -7.392 1.00 90.81 187 HIS A CA 1
ATOM 1367 C C . HIS A 1 187 ? 5.574 -12.345 -7.730 1.00 90.81 187 HIS A C 1
ATOM 1369 O O . HIS A 1 187 ? 4.733 -12.880 -7.005 1.00 90.81 187 HIS A O 1
ATOM 1375 N N . GLU A 1 188 ? 5.266 -11.706 -8.846 1.00 93.25 188 GLU A N 1
ATOM 1376 C CA . GLU A 1 188 ? 3.935 -11.667 -9.434 1.00 93.25 188 GLU A CA 1
ATOM 1377 C C . GLU A 1 188 ? 4.040 -11.627 -10.955 1.00 93.25 188 GLU A C 1
ATOM 1379 O O . GLU A 1 188 ? 4.994 -11.080 -11.511 1.00 93.25 188 GLU A O 1
ATOM 1384 N N . VAL A 1 189 ? 3.056 -12.221 -11.626 1.00 93.00 189 VAL A N 1
ATOM 1385 C CA . VAL A 1 189 ? 2.934 -12.144 -13.081 1.00 93.00 189 VAL A CA 1
ATOM 1386 C C . VAL A 1 189 ? 1.901 -11.082 -13.406 1.00 93.00 189 VAL A C 1
ATOM 1388 O O . VAL A 1 189 ? 0.764 -11.141 -12.942 1.00 93.00 189 VAL A O 1
ATOM 1391 N N . VAL A 1 190 ? 2.308 -10.123 -14.223 1.00 93.25 190 VAL A N 1
ATOM 1392 C CA . VAL A 1 190 ? 1.482 -9.007 -14.682 1.00 93.25 190 VAL A CA 1
ATOM 1393 C C . VAL A 1 190 ? 1.563 -8.931 -16.199 1.00 93.25 190 VAL A C 1
ATOM 1395 O O . VAL A 1 190 ? 2.428 -9.553 -16.819 1.00 93.25 190 VAL A O 1
ATOM 1398 N N . ARG A 1 191 ? 0.639 -8.204 -16.823 1.00 93.44 191 ARG A N 1
ATOM 1399 C CA . ARG A 1 191 ? 0.635 -8.036 -18.276 1.00 93.44 191 ARG A CA 1
ATOM 1400 C C . ARG A 1 191 ? 0.854 -6.579 -18.653 1.00 93.44 191 ARG A C 1
ATOM 1402 O O . ARG A 1 191 ? 0.192 -5.689 -18.120 1.00 93.44 191 ARG A O 1
ATOM 1409 N N . LEU A 1 192 ? 1.792 -6.373 -19.569 1.00 91.06 192 LEU A N 1
ATOM 1410 C CA . LEU A 1 192 ? 2.203 -5.080 -20.089 1.00 91.06 192 LEU A CA 1
ATOM 1411 C C . LEU A 1 192 ? 2.240 -5.163 -21.618 1.00 91.06 192 LEU A C 1
ATOM 1413 O O . LEU A 1 192 ? 2.946 -5.999 -22.183 1.00 91.06 192 LEU A O 1
ATOM 1417 N N . ALA A 1 193 ? 1.457 -4.319 -22.280 1.00 91.25 193 ALA A N 1
ATOM 1418 C CA . ALA A 1 193 ? 1.272 -4.263 -23.724 1.00 91.25 193 ALA A CA 1
ATOM 1419 C C . ALA A 1 193 ? 0.935 -5.642 -24.320 1.00 91.25 193 ALA A C 1
ATOM 1421 O O . ALA A 1 193 ? 1.513 -6.068 -25.322 1.00 91.25 193 ALA A O 1
ATOM 1422 N N . GLY A 1 194 ? 0.040 -6.388 -23.662 1.00 90.12 194 GLY A N 1
ATOM 1423 C CA . GLY A 1 194 ? -0.342 -7.738 -24.073 1.00 90.12 194 GLY A CA 1
ATOM 1424 C C . GLY A 1 194 ? 0.718 -8.824 -23.837 1.00 90.12 194 GLY A C 1
ATOM 1425 O O . GLY A 1 194 ? 0.461 -9.988 -24.151 1.00 90.12 194 GLY A O 1
ATOM 1426 N N . SER A 1 195 ? 1.874 -8.494 -23.259 1.00 90.19 195 SER A N 1
ATOM 1427 C CA . SER A 1 195 ? 2.926 -9.454 -22.910 1.00 90.19 195 SER A CA 1
ATOM 1428 C C . SER A 1 195 ? 2.914 -9.748 -21.415 1.00 90.19 195 SER A C 1
ATOM 1430 O O . SER A 1 195 ? 2.818 -8.838 -20.597 1.00 90.19 195 SER A O 1
ATOM 1432 N N . ALA A 1 196 ? 3.018 -11.022 -21.043 1.00 93.00 196 ALA A N 1
ATOM 1433 C CA . ALA A 1 196 ? 3.161 -11.407 -19.644 1.00 93.00 196 ALA A CA 1
ATOM 1434 C C . ALA A 1 196 ? 4.616 -11.214 -19.193 1.00 93.00 196 ALA A C 1
ATOM 1436 O O . ALA A 1 196 ? 5.543 -11.718 -19.829 1.00 93.00 196 ALA A O 1
ATOM 1437 N N . ILE A 1 197 ? 4.794 -10.497 -18.088 1.00 93.38 197 ILE A N 1
ATOM 1438 C CA . ILE A 1 197 ? 6.080 -10.251 -17.440 1.00 93.38 197 ILE A CA 1
ATOM 1439 C C . ILE A 1 197 ? 6.004 -10.703 -15.984 1.00 93.38 197 ILE A C 1
ATOM 1441 O O . ILE A 1 197 ? 4.953 -10.626 -15.345 1.00 93.38 197 ILE A O 1
ATOM 1445 N N . THR A 1 198 ? 7.127 -11.161 -15.452 1.00 94.31 198 THR A N 1
ATOM 1446 C CA . THR A 1 198 ? 7.279 -11.483 -14.036 1.00 94.31 198 THR A CA 1
ATOM 1447 C C . THR A 1 198 ? 7.987 -10.326 -13.352 1.00 94.31 198 THR A C 1
ATOM 1449 O O . THR A 1 198 ? 9.103 -9.974 -13.727 1.00 94.31 198 THR A O 1
ATOM 1452 N N . MET A 1 199 ? 7.357 -9.747 -12.335 1.00 93.38 199 MET A N 1
ATOM 1453 C CA . MET A 1 199 ? 7.993 -8.797 -11.428 1.00 93.38 199 MET A CA 1
ATOM 1454 C C . MET A 1 199 ? 8.436 -9.541 -10.174 1.00 93.38 199 MET A C 1
ATOM 1456 O O . MET A 1 199 ? 7.633 -10.228 -9.548 1.00 93.38 199 MET A O 1
ATOM 1460 N N . GLN A 1 200 ? 9.704 -9.412 -9.802 1.00 93.12 200 GLN A N 1
ATOM 1461 C CA . GLN A 1 200 ? 10.275 -10.008 -8.598 1.00 93.12 200 GLN A CA 1
ATOM 1462 C C . GLN A 1 200 ? 10.686 -8.919 -7.615 1.00 93.12 200 GLN A C 1
ATOM 1464 O O . GLN A 1 200 ? 11.266 -7.905 -8.007 1.00 93.12 200 GLN A O 1
ATOM 1469 N N . TRP A 1 201 ? 10.419 -9.160 -6.335 1.00 91.50 201 TRP A N 1
ATOM 1470 C CA . TRP A 1 201 ? 10.653 -8.212 -5.256 1.00 91.50 201 TRP A CA 1
ATOM 1471 C C . TRP A 1 201 ? 11.496 -8.852 -4.156 1.00 91.50 201 TRP A C 1
ATOM 1473 O O . TRP A 1 201 ? 11.187 -9.940 -3.662 1.00 91.50 201 TRP A O 1
ATOM 1483 N N . ALA A 1 202 ? 12.537 -8.147 -3.720 1.00 89.44 202 ALA A N 1
ATOM 1484 C CA . ALA A 1 202 ? 13.353 -8.563 -2.585 1.00 89.44 202 ALA A CA 1
ATOM 1485 C C . ALA A 1 202 ? 13.740 -7.362 -1.720 1.00 89.44 202 ALA A C 1
ATOM 1487 O O . ALA A 1 202 ? 14.301 -6.387 -2.216 1.00 89.44 202 ALA A O 1
ATOM 1488 N N . TRP A 1 203 ? 13.463 -7.439 -0.418 1.00 86.50 203 TRP A N 1
ATOM 1489 C CA . TRP A 1 203 ? 13.955 -6.455 0.546 1.00 86.50 203 TRP A CA 1
ATOM 1490 C C . TRP A 1 203 ? 15.467 -6.582 0.709 1.00 86.50 203 TRP A C 1
ATOM 1492 O O . TRP A 1 203 ? 15.999 -7.690 0.810 1.00 86.50 203 TRP A O 1
ATOM 1502 N N . LEU A 1 204 ? 16.157 -5.444 0.739 1.00 83.12 204 LEU A N 1
ATOM 1503 C CA . LEU A 1 204 ? 17.597 -5.392 0.945 1.00 83.12 204 LEU A CA 1
ATOM 1504 C C . LEU A 1 204 ? 17.879 -5.239 2.439 1.00 83.12 204 LEU A C 1
ATOM 1506 O O . LEU A 1 204 ? 18.104 -4.142 2.935 1.00 83.12 204 LEU A O 1
ATOM 1510 N N . GLY A 1 205 ? 17.838 -6.362 3.157 1.00 76.56 205 GLY A N 1
ATOM 1511 C CA . GLY A 1 205 ? 18.064 -6.409 4.600 1.00 76.56 205 GLY A CA 1
ATOM 1512 C C . GLY A 1 205 ? 16.798 -6.692 5.408 1.00 76.56 205 GLY A C 1
ATOM 1513 O O . GLY A 1 205 ? 15.797 -7.183 4.889 1.00 76.56 205 GLY A O 1
ATOM 1514 N N . ALA A 1 206 ? 16.881 -6.441 6.716 1.00 70.00 206 ALA A N 1
ATOM 1515 C CA . ALA A 1 206 ? 15.800 -6.717 7.666 1.00 70.00 206 ALA A CA 1
ATOM 1516 C C . ALA A 1 206 ? 14.779 -5.571 7.781 1.00 70.00 206 ALA A C 1
ATOM 1518 O O . ALA A 1 206 ? 13.725 -5.748 8.393 1.00 70.00 206 ALA A O 1
ATOM 1519 N N . ASP A 1 207 ? 15.093 -4.406 7.217 1.00 71.50 207 ASP A N 1
ATOM 1520 C CA . ASP A 1 207 ? 14.247 -3.220 7.220 1.00 71.50 207 ASP A CA 1
ATOM 1521 C C . ASP A 1 207 ? 13.804 -2.848 5.794 1.00 71.50 207 ASP A C 1
ATOM 1523 O O . ASP A 1 207 ? 14.436 -3.254 4.817 1.00 71.50 207 ASP A O 1
ATOM 1527 N N . PRO A 1 208 ? 12.708 -2.086 5.639 1.00 76.81 208 PRO A N 1
ATOM 1528 C CA . PRO A 1 208 ? 12.171 -1.777 4.322 1.00 76.81 208 PRO A CA 1
ATOM 1529 C C . PRO A 1 208 ? 12.782 -0.520 3.678 1.00 76.81 208 PRO A C 1
ATOM 1531 O O . PRO A 1 208 ? 12.115 0.117 2.867 1.00 76.81 208 PRO A O 1
ATOM 1534 N N . SER A 1 209 ? 14.012 -0.120 4.027 1.00 81.38 209 SER A N 1
ATOM 1535 C CA . SER A 1 209 ? 14.656 1.087 3.468 1.00 81.38 209 SER A CA 1
ATOM 1536 C C . SER A 1 209 ? 14.981 0.989 1.982 1.00 81.38 209 SER A C 1
ATOM 1538 O O . SER A 1 209 ? 15.036 2.015 1.305 1.00 81.38 209 SER A O 1
ATOM 1540 N N . ALA A 1 210 ? 15.183 -0.218 1.462 1.00 88.12 210 ALA A N 1
ATOM 1541 C CA . ALA A 1 210 ? 15.411 -0.438 0.047 1.00 88.12 210 ALA A CA 1
ATOM 1542 C C . ALA A 1 210 ? 14.902 -1.812 -0.384 1.00 88.12 210 ALA A C 1
ATOM 1544 O O . ALA A 1 210 ? 14.975 -2.797 0.356 1.00 88.12 210 ALA A O 1
ATOM 1545 N N . ARG A 1 211 ? 14.417 -1.891 -1.621 1.00 90.88 211 ARG A N 1
ATOM 1546 C CA . ARG A 1 211 ? 14.050 -3.152 -2.269 1.00 90.88 211 ARG A CA 1
ATOM 1547 C C . ARG A 1 211 ? 14.577 -3.208 -3.685 1.00 90.88 211 ARG A C 1
ATOM 1549 O O . ARG A 1 211 ? 14.574 -2.208 -4.398 1.00 90.88 211 ARG A O 1
ATOM 1556 N N . LEU A 1 212 ? 14.981 -4.401 -4.082 1.00 93.31 212 LEU A N 1
ATOM 1557 C CA . LEU A 1 212 ? 15.252 -4.751 -5.460 1.00 93.31 212 LEU A CA 1
ATOM 1558 C C . LEU A 1 212 ? 13.936 -5.111 -6.152 1.00 93.31 212 LEU A C 1
ATOM 1560 O O . LEU A 1 212 ? 13.140 -5.892 -5.625 1.00 93.31 212 LEU A O 1
ATOM 1564 N N . VAL A 1 213 ? 13.746 -4.549 -7.338 1.00 94.75 213 VAL A N 1
ATOM 1565 C CA . VAL A 1 213 ? 12.681 -4.865 -8.286 1.00 94.75 213 VAL A CA 1
ATOM 1566 C C . VAL A 1 213 ? 13.351 -5.390 -9.540 1.00 94.75 213 VAL A C 1
ATOM 1568 O O . VAL A 1 213 ? 14.168 -4.681 -10.120 1.00 94.75 213 VAL A O 1
ATOM 1571 N N . MET A 1 214 ? 13.028 -6.605 -9.963 1.00 94.69 214 MET A N 1
ATOM 1572 C CA . MET A 1 214 ? 13.509 -7.171 -11.227 1.00 94.69 214 MET A CA 1
ATOM 1573 C C . MET A 1 214 ? 12.325 -7.515 -12.112 1.00 94.69 214 MET A C 1
ATOM 1575 O O . MET A 1 214 ? 11.293 -7.958 -11.609 1.00 94.69 214 MET A O 1
ATOM 1579 N N . ILE A 1 215 ? 12.477 -7.327 -13.419 1.00 93.19 215 ILE A N 1
ATOM 1580 C CA . ILE A 1 215 ? 11.456 -7.700 -14.394 1.00 93.19 215 ILE A CA 1
ATOM 1581 C C . ILE A 1 215 ? 12.051 -8.693 -15.385 1.00 93.19 215 ILE A C 1
ATOM 1583 O O . ILE A 1 215 ? 13.082 -8.427 -16.002 1.00 93.19 215 ILE A O 1
ATOM 1587 N N . THR A 1 216 ? 11.373 -9.820 -15.563 1.00 90.88 216 THR A N 1
ATOM 1588 C CA . THR A 1 216 ? 11.670 -10.819 -16.594 1.00 90.88 216 THR A CA 1
ATOM 1589 C C . THR A 1 216 ? 10.438 -11.072 -17.457 1.00 90.88 216 THR A C 1
ATOM 1591 O O . THR A 1 216 ? 9.327 -10.694 -17.087 1.00 90.88 216 THR A O 1
ATOM 1594 N N . ASP A 1 217 ? 10.591 -11.736 -18.597 1.00 87.69 217 ASP A N 1
ATOM 1595 C CA . ASP A 1 217 ? 9.465 -12.423 -19.233 1.00 87.69 217 ASP A CA 1
ATOM 1596 C C . ASP A 1 217 ? 9.035 -13.650 -18.393 1.00 87.69 217 ASP A C 1
ATOM 1598 O O . ASP A 1 217 ? 9.549 -13.894 -17.290 1.00 87.69 217 ASP A O 1
ATOM 1602 N N . ILE A 1 218 ? 8.067 -14.423 -18.892 1.00 79.50 218 ILE A N 1
ATOM 1603 C CA . ILE A 1 218 ? 7.584 -15.627 -18.192 1.00 79.50 218 ILE A CA 1
ATOM 1604 C C . ILE A 1 218 ? 8.641 -16.740 -18.117 1.00 79.50 218 ILE A C 1
ATOM 1606 O O . ILE A 1 218 ? 8.568 -17.588 -17.232 1.00 79.50 218 ILE A O 1
ATOM 1610 N N . ASP A 1 219 ? 9.607 -16.733 -19.038 1.00 77.62 219 ASP A N 1
ATOM 1611 C CA . ASP A 1 219 ? 10.688 -17.715 -19.150 1.00 77.62 219 ASP A CA 1
ATOM 1612 C C . ASP A 1 219 ? 11.932 -17.292 -18.339 1.00 77.62 219 ASP A C 1
ATOM 1614 O O . ASP A 1 219 ? 12.960 -17.974 -18.370 1.00 77.62 219 ASP A O 1
ATOM 1618 N N . GLY A 1 220 ? 11.875 -16.162 -17.623 1.00 74.00 220 GLY A N 1
ATOM 1619 C CA . GLY A 1 220 ? 12.998 -15.622 -16.853 1.00 74.00 220 GLY A CA 1
ATOM 1620 C C . GLY A 1 220 ? 14.041 -14.871 -17.692 1.00 74.00 220 GLY A C 1
ATOM 1621 O O . GLY A 1 220 ? 15.143 -14.610 -17.209 1.00 74.00 220 GLY A O 1
ATOM 1622 N N . ARG A 1 221 ? 13.730 -14.524 -18.945 1.00 77.38 221 ARG A N 1
ATOM 1623 C CA . ARG A 1 221 ? 14.605 -13.767 -19.854 1.00 77.38 221 ARG A CA 1
ATOM 1624 C C . ARG A 1 221 ? 14.348 -12.256 -19.751 1.00 77.38 221 ARG A C 1
ATOM 1626 O O . ARG A 1 221 ? 13.326 -11.842 -19.203 1.00 77.38 221 ARG A O 1
ATOM 1633 N N . PRO A 1 222 ? 15.245 -11.404 -20.281 1.00 74.38 222 PRO A N 1
ATOM 1634 C CA . PRO A 1 222 ? 14.999 -9.967 -20.357 1.00 74.38 222 PRO A CA 1
ATOM 1635 C C . PRO A 1 222 ? 13.728 -9.663 -21.176 1.00 74.38 222 PRO A C 1
ATOM 1637 O O . PRO A 1 222 ? 13.631 -10.115 -22.320 1.00 74.38 222 PRO A O 1
ATOM 1640 N N . PRO A 1 223 ? 12.762 -8.903 -20.633 1.00 77.81 223 PRO A N 1
ATOM 1641 C CA . PRO A 1 223 ? 11.571 -8.497 -21.358 1.00 77.81 223 PRO A CA 1
ATOM 1642 C C . PRO A 1 223 ? 11.890 -7.307 -22.271 1.00 77.81 223 PRO A C 1
ATOM 1644 O O . PRO A 1 223 ? 12.767 -6.492 -21.979 1.00 77.81 223 PRO A O 1
ATOM 1647 N N . VAL A 1 224 ? 11.138 -7.163 -23.363 1.00 71.62 224 VAL A N 1
ATOM 1648 C CA . VAL A 1 224 ? 11.200 -5.958 -24.201 1.00 71.62 224 VAL A CA 1
ATOM 1649 C C . VAL A 1 224 ? 10.361 -4.870 -23.531 1.00 71.62 224 VAL A C 1
ATOM 1651 O O . VAL A 1 224 ? 9.141 -4.850 -23.662 1.00 71.62 224 VAL A O 1
ATOM 1654 N N . LEU A 1 225 ? 11.013 -3.979 -22.782 1.00 69.12 225 LEU A N 1
ATOM 1655 C CA . LEU A 1 225 ? 10.382 -2.782 -22.225 1.00 69.12 225 LEU A CA 1
ATOM 1656 C C . LEU A 1 225 ? 10.581 -1.638 -23.223 1.00 69.12 225 LEU A C 1
ATOM 1658 O O . LEU A 1 225 ? 11.668 -1.074 -23.315 1.00 69.12 225 LEU A O 1
ATOM 1662 N N . SER A 1 226 ? 9.563 -1.329 -24.024 1.00 55.97 226 SER A N 1
ATOM 1663 C CA . SER A 1 226 ? 9.590 -0.144 -24.887 1.00 55.97 226 SER A CA 1
ATOM 1664 C C . SER A 1 226 ? 9.614 1.127 -24.029 1.00 55.97 226 SER A C 1
ATOM 1666 O O . SER A 1 226 ? 8.796 1.268 -23.120 1.00 55.97 226 SER A O 1
ATOM 1668 N N . SER A 1 227 ? 10.584 2.003 -24.310 1.00 48.91 227 SER A N 1
ATOM 1669 C CA . SER A 1 227 ? 10.781 3.322 -23.688 1.00 48.91 227 SER A CA 1
ATOM 1670 C C . SER A 1 227 ? 9.659 4.299 -23.998 1.00 48.91 227 SER A C 1
ATOM 1672 O O . SER A 1 227 ? 9.282 4.339 -25.194 1.00 48.91 227 SER A O 1
#

Mean predicted aligned error: 5.39 Å

Foldseek 3Di:
DDFFCQLLNLLVLQCVLVVHDLCRLCVQLVHHSVVSVCVNVRDDDDPSSVVSSCVSSVPDPLRVVLSVLSNDDADDDDDQDDLVVLQVVQAPDPAWKFKAFLLQAGSYIYPNHPDDGGPLVVCLVLLVQFPCSLVVLLQNLQASSSQSSNHSGDPVSSVVSLVVSVVSYVSSVSSVSNSHHDHDDQWDWTGTNNFIKIWGWDAPDPHRGIIMITIAGPVRHHDPDDD

Sequence (227 aa):
MTVAQPVGVWLAAVRRGAGLTQTVAARRAGITSRAWQAIEAGRQASPRTLARVAEVLDLDAAAVRHLDRLSRPPYAAPAPPDPAQLSQMVTGLAVPAWVVDPAWNVLSASSAAPTVHNLASWAIQISSLWDDWPTIAGQAVARSRAVASWYAAPGQAVLDIVAALCAASDAAAAAWSAGRVEDTPHHEVVRLAGSAITMQWAWLGADPSARLVMITDIDGRPPVLSS

Secondary structure (DSSP, 8-state):
--SS--HHHHHHHHHHHTT--HHHHHHHTTS-HHHHHHHHTT----HHHHHHHHHHTT--HHHHHHHHHHHSPPB-PPPPPPHHHHHHHHHT-SS-EEEE-TT-BEEEE-TTS---SBHHHHHHHTGGGBTTHHHHHHHHHHHHHHHHTTBSS--HHHHHHHHHHHHH-HHHHHHHHTT---PPPSEEEEEETTEEEEEEEEESSSSTT-EEEEEEETTSSPP----

Radius of gyration: 18.98 Å; Cα contacts (8 Å, |Δi|>4): 376; chains: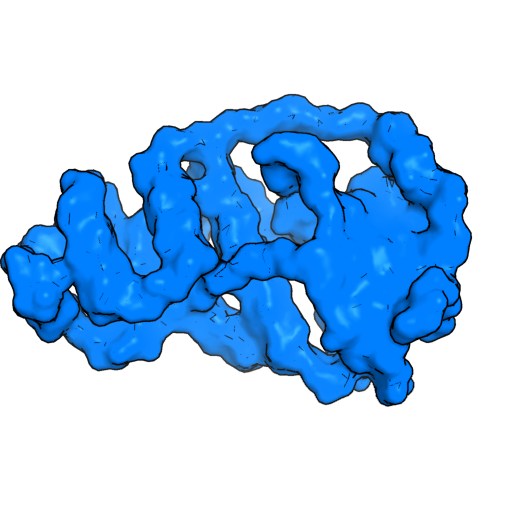 1; bounding box: 50×33×50 Å

Solvent-accessible surface area (backbone atoms only — not comparable to full-atom values): 12085 Å² total; per-residue (Å²): 131,78,48,39,78,47,55,10,54,41,52,50,21,34,35,53,56,69,72,46,50,64,60,60,47,12,55,71,41,72,47,50,49,69,56,46,52,39,33,40,72,56,46,89,71,55,71,72,55,51,50,36,47,38,62,66,65,65,51,50,76,48,44,47,54,45,52,53,42,48,72,44,84,57,48,79,79,73,80,80,79,58,62,68,61,53,38,62,72,27,62,81,39,78,30,30,26,34,34,23,37,69,51,31,36,50,73,29,60,9,85,57,30,83,93,62,66,33,58,60,63,49,49,60,75,48,35,88,39,33,75,54,38,48,60,54,36,20,50,53,41,12,30,43,52,45,58,32,43,48,31,62,53,39,52,67,58,41,53,53,48,44,50,51,39,30,74,74,24,69,46,11,37,48,30,58,58,29,44,46,48,37,70,82,56,61,57,47,79,48,45,47,72,88,39,61,30,30,42,34,44,43,66,64,66,96,51,75,69,29,30,41,39,37,40,21,24,82,87,69,44,63,53,92,76,85,128

Nearest PDB structures (foldseek):
  4pu7-assembly1_B  TM=8.888E-01  e=1.268E-02  Shewanella oneidensis MR-1
  4pu8-assembly1_A  TM=8.341E-01  e=1.338E-02  Shewanella oneidensis MR-1
  4pu8-assembly1_B  TM=8.386E-01  e=1.490E-02  Shewanella oneidensis MR-1
  4pu4-assembly1_D  TM=8.960E-01  e=3.345E-02  Shewanella oneidensis MR-1
  4pu4-assembly1_C  TM=8.341E-01  e=1.951E-02  Shewanella oneidensis MR-1